Protein AF-A0A8S9YDT3-F1 (afdb_monomer_lite)

Foldseek 3Di:
DDDDDDDDDDDDDDDDDDDDDDDDDDDDDDDDDDPDDDDDDDDDDDPVNVVVVVVVVVVVVVVVVVVVVVVVVVVVVVVVVVVVVVVVVVVVVVVVVVVVVVVVVVVVVVVVVVVVVVVVVVVVVVVVVVVVVVVVVVVVVVVLVVQQPPQADWDDDPDPDDGDHGHDPSRQPDDVVNLVVLVVDDLVPDDPVSNVSNVSVVVSVVSVVPHDDDDDDDDDDDD

Organism: NCBI:txid59628

Structure (mmCIF, N/CA/C/O backbone):
data_AF-A0A8S9YDT3-F1
#
_entry.id   AF-A0A8S9YDT3-F1
#
loop_
_atom_site.group_PDB
_atom_site.id
_atom_site.type_symbol
_atom_site.label_atom_id
_atom_site.label_alt_id
_atom_site.label_comp_id
_atom_site.label_asym_id
_atom_site.label_entity_id
_atom_site.label_seq_id
_atom_site.pdbx_PDB_ins_code
_atom_site.Cartn_x
_atom_site.Cartn_y
_atom_site.Cartn_z
_atom_site.occupancy
_atom_site.B_iso_or_equiv
_atom_site.auth_seq_id
_atom_site.auth_comp_id
_atom_site.auth_asym_id
_atom_site.auth_atom_id
_atom_site.pdbx_PDB_model_num
ATOM 1 N N . MET A 1 1 ? -0.744 -35.698 -34.245 1.00 37.69 1 MET A N 1
ATOM 2 C CA . MET A 1 1 ? -2.209 -35.688 -34.269 1.00 37.69 1 MET A CA 1
ATOM 3 C C . MET A 1 1 ? -2.707 -34.258 -34.206 1.00 37.69 1 MET A C 1
ATOM 5 O O . MET A 1 1 ? -2.782 -33.718 -33.109 1.00 37.69 1 MET A O 1
ATOM 9 N N . ASP A 1 2 ? -2.920 -33.557 -35.319 1.00 39.09 2 ASP A N 1
ATOM 10 C CA . ASP A 1 2 ? -2.651 -33.841 -36.753 1.00 39.09 2 ASP A CA 1
ATOM 11 C C . ASP A 1 2 ? -2.335 -32.466 -37.410 1.00 39.09 2 ASP A C 1
ATOM 13 O O . ASP A 1 2 ? -2.784 -31.442 -36.895 1.00 39.09 2 ASP A O 1
ATOM 17 N N . GLU A 1 3 ? -1.295 -32.333 -38.243 1.00 38.84 3 GLU A N 1
ATOM 18 C CA . GLU A 1 3 ? -1.345 -32.282 -39.730 1.00 38.84 3 GLU A CA 1
ATOM 19 C C . GLU A 1 3 ? -2.359 -31.243 -40.285 1.00 38.84 3 GLU A C 1
ATOM 21 O O . GLU A 1 3 ? -3.501 -31.170 -39.847 1.00 38.84 3 GLU A O 1
ATOM 26 N N . GLU A 1 4 ? -1.961 -30.248 -41.097 1.00 43.91 4 GLU A N 1
ATOM 27 C CA . GLU A 1 4 ? -1.545 -30.338 -42.522 1.00 43.91 4 GLU A CA 1
ATOM 28 C C . GLU A 1 4 ? -2.627 -30.963 -43.431 1.00 43.91 4 GLU A C 1
ATOM 30 O O . GLU A 1 4 ? -3.275 -31.923 -43.045 1.00 43.91 4 GLU A O 1
ATOM 35 N N . THR A 1 5 ? -2.918 -30.517 -44.662 1.00 44.62 5 THR A N 1
ATOM 36 C CA . THR A 1 5 ? -2.462 -29.418 -45.559 1.00 44.62 5 THR A CA 1
ATOM 37 C C . THR A 1 5 ? -3.677 -28.999 -46.437 1.00 44.62 5 THR A C 1
ATOM 39 O O . THR A 1 5 ? -4.677 -29.711 -46.480 1.00 44.62 5 THR A O 1
ATOM 42 N N . ASN A 1 6 ? -3.753 -27.847 -47.117 1.00 38.31 6 ASN A N 1
ATOM 43 C CA . ASN A 1 6 ? -3.137 -27.499 -48.418 1.00 38.31 6 ASN A CA 1
ATOM 44 C C . ASN A 1 6 ? -3.555 -26.042 -48.764 1.00 38.31 6 ASN A C 1
ATOM 46 O O . ASN A 1 6 ? -4.652 -25.637 -48.390 1.00 38.31 6 ASN A O 1
ATOM 50 N N . ASN A 1 7 ? -2.745 -25.146 -49.344 1.00 39.31 7 ASN A N 1
ATOM 51 C CA . ASN A 1 7 ? -1.894 -25.198 -50.549 1.00 39.31 7 ASN A CA 1
ATOM 52 C C . ASN A 1 7 ? -2.662 -25.018 -51.878 1.00 39.31 7 ASN A C 1
ATOM 54 O O . ASN A 1 7 ? -3.373 -25.919 -52.320 1.00 39.31 7 ASN A O 1
ATOM 58 N N . THR A 1 8 ? -2.414 -23.901 -52.575 1.00 38.00 8 THR A N 1
ATOM 59 C CA . THR A 1 8 ? -2.208 -23.915 -54.037 1.00 38.00 8 THR A CA 1
ATOM 60 C C . THR A 1 8 ? -1.312 -22.744 -54.465 1.00 38.00 8 THR A C 1
ATOM 62 O O . THR A 1 8 ? -1.585 -21.594 -54.125 1.00 38.00 8 THR A O 1
ATOM 65 N N . ASP A 1 9 ? -0.257 -23.028 -55.230 1.00 41.53 9 ASP A N 1
ATOM 66 C CA . ASP A 1 9 ? 0.614 -22.031 -55.863 1.00 41.53 9 ASP A CA 1
ATOM 67 C C . ASP A 1 9 ? -0.099 -21.184 -56.938 1.00 41.53 9 ASP A C 1
ATOM 69 O O . ASP A 1 9 ? -0.977 -21.678 -57.652 1.00 41.53 9 ASP A O 1
ATOM 73 N N . ASN A 1 10 ? 0.436 -19.987 -57.223 1.00 38.44 10 ASN A N 1
ATOM 74 C CA . ASN A 1 10 ? 1.053 -19.823 -58.547 1.00 38.44 10 ASN A CA 1
ATOM 75 C C . ASN A 1 10 ? 2.120 -18.724 -58.662 1.00 38.44 10 ASN A C 1
ATOM 77 O O . ASN A 1 10 ? 1.959 -17.585 -58.228 1.00 38.44 10 ASN A O 1
ATOM 81 N N . ARG A 1 11 ? 3.207 -19.097 -59.346 1.00 41.97 11 ARG A N 1
ATOM 82 C CA . ARG A 1 11 ? 4.302 -18.234 -59.808 1.00 41.97 11 ARG A CA 1
ATOM 83 C C . ARG A 1 11 ? 3.805 -17.102 -60.711 1.00 41.97 11 ARG A C 1
ATOM 85 O O . ARG A 1 11 ? 2.928 -17.312 -61.540 1.00 41.97 11 ARG A O 1
ATOM 92 N N . THR A 1 12 ? 4.576 -16.017 -60.766 1.00 37.00 12 THR A N 1
ATOM 93 C CA . THR A 1 12 ? 5.157 -15.542 -62.040 1.00 37.00 12 THR A CA 1
ATOM 94 C C . THR A 1 12 ? 6.499 -14.861 -61.758 1.00 37.00 12 THR A C 1
ATOM 96 O O . THR A 1 12 ? 6.609 -14.054 -60.841 1.00 37.00 12 THR A O 1
ATOM 99 N N . ILE A 1 13 ? 7.528 -15.205 -62.535 1.00 49.56 13 ILE A N 1
ATOM 100 C CA . ILE A 1 13 ? 8.837 -14.534 -62.536 1.00 49.56 13 ILE A CA 1
ATOM 101 C C . ILE A 1 13 ? 8.843 -13.563 -63.718 1.00 49.56 13 ILE A C 1
ATOM 103 O O . ILE A 1 13 ? 8.443 -13.953 -64.811 1.00 49.56 13 ILE A O 1
ATOM 107 N N . SER A 1 14 ? 9.328 -12.334 -63.527 1.00 37.31 14 SER A N 1
ATOM 108 C CA . SER A 1 14 ? 9.487 -11.359 -64.614 1.00 37.31 14 SER A CA 1
ATOM 109 C C . SER A 1 14 ? 10.801 -10.586 -64.487 1.00 37.31 14 SER A C 1
ATOM 111 O O . SER A 1 14 ? 10.820 -9.419 -64.100 1.00 37.31 14 SER A O 1
ATOM 113 N N . VAL A 1 15 ? 11.909 -11.240 -64.840 1.00 43.62 15 VAL A N 1
ATOM 114 C CA . VAL A 1 15 ? 13.143 -10.533 -65.208 1.00 43.62 15 VAL A CA 1
ATOM 115 C C . VAL A 1 15 ? 12.989 -10.072 -66.654 1.00 43.62 15 VAL A C 1
ATOM 117 O O . VAL A 1 15 ? 12.948 -10.907 -67.553 1.00 43.62 15 VAL A O 1
ATOM 120 N N . CYS A 1 16 ? 12.937 -8.759 -66.875 1.00 31.09 16 CYS A N 1
ATOM 121 C CA . CYS A 1 16 ? 12.997 -8.165 -68.209 1.00 31.09 16 CYS A CA 1
ATOM 122 C C . CYS A 1 16 ? 14.154 -7.169 -68.273 1.00 31.09 16 CYS A C 1
ATOM 124 O O . CYS A 1 16 ? 14.045 -6.042 -67.790 1.00 31.09 16 CYS A O 1
ATOM 126 N N . CYS A 1 17 ? 15.256 -7.586 -68.893 1.00 37.69 17 CYS A N 1
ATOM 127 C CA . CYS A 1 17 ? 16.197 -6.645 -69.487 1.00 37.69 17 CYS A CA 1
ATOM 128 C C . CYS A 1 17 ? 15.533 -6.006 -70.714 1.00 37.69 17 CYS A C 1
ATOM 130 O O . CYS A 1 17 ? 14.862 -6.711 -71.467 1.00 37.69 17 CYS A O 1
ATOM 132 N N . SER A 1 18 ? 15.788 -4.721 -70.954 1.00 39.34 18 SER A N 1
ATOM 133 C CA . SER A 1 18 ? 15.467 -4.065 -72.223 1.00 39.34 18 SER A CA 1
ATOM 134 C C . SER A 1 18 ? 16.555 -3.053 -72.556 1.00 39.34 18 SER A C 1
ATOM 136 O O . SER A 1 18 ? 16.608 -1.981 -71.953 1.00 39.34 18 SER A O 1
ATOM 138 N N . ASP A 1 19 ? 17.409 -3.387 -73.523 1.00 39.50 19 ASP A N 1
ATOM 139 C CA . ASP A 1 19 ? 18.239 -2.392 -74.197 1.00 39.50 19 ASP A CA 1
ATOM 140 C C . ASP A 1 19 ? 17.345 -1.387 -74.935 1.00 39.50 19 ASP A C 1
ATOM 142 O O . ASP A 1 19 ? 16.367 -1.753 -75.590 1.00 39.50 19 ASP A O 1
ATOM 146 N N . GLY A 1 20 ? 17.695 -0.106 -74.837 1.00 31.83 20 GLY A N 1
ATOM 147 C CA . GLY A 1 20 ? 16.964 0.995 -75.457 1.00 31.83 20 GLY A CA 1
ATOM 148 C C . GLY A 1 20 ? 17.935 2.034 -75.992 1.00 31.83 20 GLY A C 1
ATOM 149 O O . GLY A 1 20 ? 18.284 2.979 -75.290 1.00 31.83 20 GLY A O 1
ATOM 150 N N . HIS A 1 21 ? 18.401 1.846 -77.229 1.00 35.97 21 HIS A N 1
ATOM 151 C CA . HIS A 1 21 ? 19.349 2.760 -77.864 1.00 35.97 21 HIS A CA 1
ATOM 152 C C . HIS A 1 21 ? 18.831 4.204 -77.907 1.00 35.97 21 HIS A C 1
ATOM 154 O O . HIS A 1 21 ? 17.769 4.478 -78.470 1.00 35.97 21 HIS A O 1
ATOM 160 N N . GLN A 1 22 ? 19.677 5.146 -77.487 1.00 35.38 22 GLN A N 1
ATOM 161 C CA . GLN A 1 22 ? 19.723 6.456 -78.128 1.00 35.38 22 GLN A CA 1
ATOM 162 C C . GLN A 1 22 ? 21.137 7.042 -78.072 1.00 35.38 22 GLN A C 1
ATOM 164 O O . GLN A 1 22 ? 21.632 7.458 -77.030 1.00 35.38 22 GLN A O 1
ATOM 169 N N . SER A 1 23 ? 21.794 7.042 -79.231 1.00 33.47 23 SER A N 1
ATOM 170 C CA . SER A 1 23 ? 22.993 7.836 -79.488 1.00 33.47 23 SER A CA 1
ATOM 171 C C . SER A 1 23 ? 22.567 9.228 -79.956 1.00 33.47 23 SER A C 1
ATOM 173 O O . SER A 1 23 ? 21.593 9.352 -80.701 1.00 33.47 23 SER A O 1
ATOM 175 N N . PRO A 1 24 ? 23.344 10.260 -79.613 1.00 41.09 24 PRO A N 1
ATOM 176 C CA . PRO A 1 24 ? 23.714 11.273 -80.584 1.00 41.09 24 PRO A CA 1
ATOM 177 C C . PRO A 1 24 ? 25.163 11.051 -81.034 1.00 41.09 24 PRO A C 1
ATOM 179 O O . PRO A 1 24 ? 26.049 10.737 -80.238 1.00 41.09 24 PRO A O 1
ATOM 182 N N . HIS A 1 25 ? 25.377 11.186 -82.338 1.00 33.84 25 HIS A N 1
ATOM 183 C CA . HIS A 1 25 ? 26.690 11.158 -82.976 1.00 33.84 25 HIS A CA 1
ATOM 184 C C . HIS A 1 25 ? 27.326 12.564 -82.932 1.00 33.84 25 HIS A C 1
ATOM 186 O O . HIS A 1 25 ? 26.628 13.542 -82.667 1.00 33.84 25 HIS A O 1
ATOM 192 N N . ASN A 1 26 ? 28.605 12.650 -83.318 1.00 32.56 26 ASN A N 1
ATOM 193 C CA . ASN A 1 26 ? 29.400 13.871 -83.561 1.00 32.56 26 ASN A CA 1
ATOM 194 C C . ASN A 1 26 ? 30.001 14.554 -82.305 1.00 32.56 26 ASN A C 1
ATOM 196 O O . ASN A 1 26 ? 29.402 14.537 -81.237 1.00 32.56 26 ASN A O 1
ATOM 200 N N . HIS A 1 27 ? 31.186 15.182 -82.360 1.00 36.69 27 HIS A N 1
ATOM 201 C CA . HIS A 1 27 ? 32.101 15.434 -83.494 1.00 36.69 27 HIS A CA 1
ATOM 202 C C . HIS A 1 27 ? 33.532 14.913 -83.247 1.00 36.69 27 HIS A C 1
ATOM 204 O O . HIS A 1 27 ? 33.873 14.472 -82.154 1.00 36.69 27 HIS A O 1
ATOM 210 N N . ASN A 1 28 ? 34.331 14.964 -84.317 1.00 38.06 28 ASN A N 1
ATOM 211 C CA . ASN A 1 28 ? 35.739 14.593 -84.447 1.00 38.06 28 ASN A CA 1
ATOM 212 C C . ASN A 1 28 ? 36.622 14.885 -83.220 1.00 38.06 28 ASN A C 1
ATOM 214 O O . ASN A 1 28 ? 36.606 15.988 -82.678 1.00 38.06 28 ASN A O 1
ATOM 218 N N . PHE A 1 29 ? 37.538 13.955 -82.952 1.00 40.88 29 PHE A N 1
ATOM 219 C CA . PHE A 1 29 ? 38.933 14.309 -82.706 1.00 40.88 29 PHE A CA 1
ATOM 220 C C . PHE A 1 29 ? 39.771 13.605 -83.770 1.00 40.88 29 PHE A C 1
ATOM 222 O O . PHE A 1 29 ? 39.713 12.3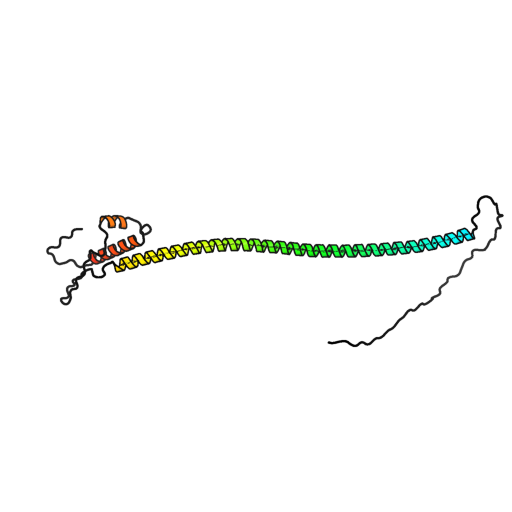81 -83.892 1.00 40.88 29 PHE A O 1
ATOM 229 N N . ASP A 1 30 ? 40.482 14.384 -84.579 1.00 40.12 30 ASP A N 1
ATOM 230 C CA . ASP A 1 30 ? 41.338 13.865 -85.639 1.00 40.12 30 ASP A CA 1
ATOM 231 C C . ASP A 1 30 ? 42.623 13.261 -85.043 1.00 40.12 30 ASP A C 1
ATOM 233 O O . ASP A 1 30 ? 43.225 13.819 -84.124 1.00 40.12 30 ASP A O 1
ATOM 237 N N . ASN A 1 31 ? 43.038 12.100 -85.559 1.00 42.91 31 ASN A N 1
ATOM 238 C CA . ASN A 1 31 ? 44.300 11.459 -85.184 1.00 42.91 31 ASN A CA 1
ATOM 239 C C . ASN A 1 31 ? 45.467 12.185 -85.868 1.00 42.91 31 ASN A C 1
ATOM 241 O O . ASN A 1 31 ? 45.838 11.824 -86.985 1.00 42.91 31 ASN A O 1
ATOM 245 N N . ASP A 1 32 ? 46.066 13.162 -85.192 1.00 36.84 32 ASP A N 1
ATOM 246 C CA . ASP A 1 32 ? 47.341 13.742 -85.619 1.00 36.84 32 ASP A CA 1
ATOM 247 C C . ASP A 1 32 ? 48.508 12.962 -84.982 1.00 36.84 32 ASP A C 1
ATOM 249 O O . ASP A 1 32 ? 48.805 13.109 -83.792 1.00 36.84 32 ASP A O 1
ATOM 253 N N . LEU A 1 33 ? 49.132 12.061 -85.753 1.00 50.59 33 LEU A N 1
ATOM 254 C CA . LEU A 1 33 ? 50.334 11.338 -85.324 1.00 50.59 33 LEU A CA 1
ATOM 255 C C . LEU A 1 33 ? 51.565 12.236 -85.492 1.00 50.59 33 LEU A C 1
ATOM 257 O O . LEU A 1 33 ? 52.222 12.226 -86.532 1.00 50.59 33 LEU A O 1
ATOM 261 N N . SER A 1 34 ? 51.907 12.964 -84.432 1.00 42.81 34 SER A N 1
ATOM 262 C CA . SER A 1 34 ? 53.213 13.608 -84.305 1.00 42.81 34 SER A CA 1
ATOM 263 C C . SER A 1 34 ? 54.205 12.654 -83.629 1.00 42.81 34 SER A C 1
ATOM 265 O O . SER A 1 34 ? 54.180 12.485 -82.409 1.00 42.81 34 SER A O 1
ATOM 267 N N . ASP A 1 35 ? 55.070 12.018 -84.425 1.00 49.00 35 ASP A N 1
ATOM 268 C CA . ASP A 1 35 ? 56.180 11.185 -83.940 1.00 49.00 35 ASP A CA 1
ATOM 269 C C . ASP A 1 35 ? 57.257 12.051 -83.256 1.00 49.00 35 ASP A C 1
ATOM 271 O O . ASP A 1 35 ? 58.255 12.455 -83.861 1.00 49.00 35 ASP A O 1
ATOM 275 N N . THR A 1 36 ? 57.087 12.331 -81.962 1.00 44.97 36 THR A N 1
ATOM 276 C CA . THR A 1 36 ? 58.146 12.928 -81.136 1.00 44.97 36 THR A CA 1
ATOM 277 C C . THR A 1 36 ? 59.038 11.843 -80.539 1.00 44.97 36 THR A C 1
ATOM 279 O O . THR A 1 36 ? 58.784 11.359 -79.437 1.00 44.97 36 THR A O 1
ATOM 282 N N . VAL A 1 37 ? 60.060 11.486 -81.324 1.00 48.22 37 VAL A N 1
ATOM 283 C CA . VAL A 1 37 ? 61.347 10.840 -80.988 1.00 48.22 37 VAL A CA 1
ATOM 284 C C . VAL A 1 37 ? 61.575 10.518 -79.501 1.00 48.22 37 VAL A C 1
ATOM 286 O O . VAL A 1 37 ? 61.569 11.405 -78.650 1.00 48.22 37 VAL A O 1
ATOM 289 N N . GLU A 1 38 ? 61.889 9.251 -79.219 1.00 47.47 38 GLU A N 1
ATOM 290 C CA . GLU A 1 38 ? 62.286 8.765 -77.894 1.00 47.47 38 GLU A CA 1
ATOM 291 C C . GLU A 1 38 ? 63.578 9.444 -77.391 1.00 47.47 38 GLU A C 1
ATOM 293 O O . GLU A 1 38 ? 64.629 9.325 -78.021 1.00 47.47 38 GLU A O 1
ATOM 298 N N . ASP A 1 39 ? 63.527 10.085 -76.218 1.00 43.81 39 ASP A N 1
ATOM 299 C CA . ASP A 1 39 ? 64.717 10.430 -75.427 1.00 43.81 39 ASP A CA 1
ATOM 300 C C . ASP A 1 39 ? 64.786 9.499 -74.207 1.00 43.81 39 ASP A C 1
ATOM 302 O O . ASP A 1 39 ? 63.927 9.530 -73.321 1.00 43.81 39 ASP A O 1
ATOM 306 N N . VAL A 1 40 ? 65.776 8.604 -74.198 1.00 55.44 40 VAL A N 1
ATOM 307 C CA . VAL A 1 40 ? 65.881 7.505 -73.229 1.00 55.44 40 VAL A CA 1
ATOM 308 C C . VAL A 1 40 ? 66.865 7.865 -72.119 1.00 55.44 40 VAL A C 1
ATOM 310 O O . VAL A 1 40 ? 68.026 7.453 -72.122 1.00 55.44 40 VAL A O 1
ATOM 313 N N . THR A 1 41 ? 66.365 8.573 -71.107 1.00 52.38 41 THR A N 1
ATOM 314 C CA . THR A 1 41 ? 66.938 8.549 -69.753 1.00 52.38 41 THR A CA 1
ATOM 315 C C . THR A 1 41 ? 65.832 8.431 -68.697 1.00 52.38 41 THR A C 1
ATOM 317 O O . THR A 1 41 ? 64.723 8.921 -68.889 1.00 52.38 41 THR A O 1
ATOM 320 N N . THR A 1 42 ? 66.148 7.781 -67.567 1.00 56.62 42 THR A N 1
ATOM 321 C CA . THR A 1 42 ? 65.218 7.266 -66.526 1.00 56.62 42 THR A CA 1
ATOM 322 C C . THR A 1 42 ? 64.405 6.022 -66.925 1.00 56.62 42 THR A C 1
ATOM 324 O O . THR A 1 42 ? 64.207 5.736 -68.105 1.00 56.62 42 THR A O 1
ATOM 327 N N . ASP A 1 43 ? 63.982 5.238 -65.922 1.00 52.53 43 ASP A N 1
ATOM 328 C CA . ASP A 1 43 ? 63.259 3.969 -66.095 1.00 52.53 43 ASP A CA 1
ATOM 329 C C . ASP A 1 43 ? 61.841 4.195 -66.650 1.00 52.53 43 ASP A C 1
ATOM 331 O O . ASP A 1 43 ? 60.868 4.364 -65.910 1.00 52.53 43 ASP A O 1
ATOM 335 N N . SER A 1 44 ? 61.725 4.211 -67.979 1.00 60.12 44 SER A N 1
ATOM 336 C CA . SER A 1 44 ? 60.473 4.502 -68.681 1.00 60.12 44 SER A CA 1
ATOM 337 C C . SER A 1 44 ? 59.436 3.384 -68.501 1.00 60.12 44 SER A C 1
ATOM 339 O O . SER A 1 44 ? 59.467 2.343 -69.163 1.00 60.12 44 SER A O 1
ATOM 341 N N . ILE A 1 45 ? 58.480 3.607 -67.593 1.00 63.81 45 ILE A N 1
ATOM 342 C CA . ILE A 1 45 ? 57.296 2.756 -67.432 1.00 63.81 45 ILE A CA 1
ATOM 343 C C . ILE A 1 45 ? 56.469 2.845 -68.716 1.00 63.81 45 ILE A C 1
ATOM 345 O O . ILE A 1 45 ? 55.928 3.904 -69.037 1.00 63.81 45 ILE A O 1
ATOM 349 N N . SER A 1 46 ? 56.327 1.730 -69.440 1.00 78.31 46 SER A N 1
ATOM 350 C CA . SER A 1 46 ? 55.591 1.738 -70.707 1.00 78.31 46 SER A CA 1
ATOM 351 C C . SER A 1 46 ? 54.149 2.226 -70.525 1.00 78.31 46 SER A C 1
ATOM 353 O O . SER A 1 46 ? 53.481 1.903 -69.536 1.00 78.31 46 SER A O 1
ATOM 355 N N . ASN A 1 47 ? 53.646 2.974 -71.511 1.00 82.56 47 ASN A N 1
ATOM 356 C CA . ASN A 1 47 ? 52.299 3.556 -71.493 1.00 82.56 47 ASN A CA 1
ATOM 357 C C . ASN A 1 47 ? 51.223 2.487 -71.199 1.00 82.56 47 ASN A C 1
ATOM 359 O O . ASN A 1 47 ? 50.355 2.690 -70.353 1.00 82.56 47 ASN A O 1
ATOM 363 N N . ASP A 1 48 ? 51.336 1.290 -71.786 1.00 83.38 48 ASP A N 1
ATOM 364 C CA . ASP A 1 48 ? 50.414 0.179 -71.513 1.00 83.38 48 ASP A CA 1
ATOM 365 C C . ASP A 1 48 ? 50.539 -0.433 -70.105 1.00 83.38 48 ASP A C 1
ATOM 367 O O . ASP A 1 48 ? 49.569 -1.013 -69.610 1.00 83.38 48 ASP A O 1
ATOM 371 N N . THR A 1 49 ? 51.682 -0.284 -69.427 1.00 89.06 49 THR A N 1
ATOM 372 C CA . THR A 1 49 ? 51.824 -0.628 -68.001 1.00 89.06 49 THR A CA 1
ATOM 373 C C . THR A 1 49 ? 51.063 0.379 -67.147 1.00 89.06 49 THR A C 1
ATOM 375 O O . THR A 1 49 ? 50.114 -0.005 -66.467 1.00 89.06 49 THR A O 1
ATOM 378 N N . LEU A 1 50 ? 51.347 1.677 -67.299 1.00 89.62 50 LEU A N 1
ATOM 379 C CA . LEU A 1 50 ? 50.633 2.749 -66.594 1.00 89.62 50 LEU A CA 1
ATOM 380 C C . LEU A 1 50 ? 49.107 2.681 -66.820 1.00 89.62 50 LEU A C 1
ATOM 382 O O . LEU A 1 50 ? 48.309 2.806 -65.892 1.00 89.62 50 LEU A O 1
ATOM 386 N N . LYS A 1 51 ? 48.683 2.407 -68.056 1.00 92.06 51 LYS A N 1
ATOM 387 C CA . LYS A 1 51 ? 47.280 2.248 -68.472 1.00 92.06 51 LYS A CA 1
ATOM 388 C C . LYS A 1 51 ? 46.627 0.973 -67.929 1.00 92.06 51 LYS A C 1
ATOM 390 O O . LYS A 1 51 ? 45.410 0.958 -67.729 1.00 92.06 51 LYS A O 1
ATOM 395 N N . ARG A 1 52 ? 47.390 -0.097 -67.673 1.00 94.81 52 ARG A N 1
ATOM 396 C CA . ARG A 1 52 ? 46.925 -1.282 -66.928 1.00 94.81 52 ARG A CA 1
ATOM 397 C C . ARG A 1 52 ? 46.726 -0.928 -65.455 1.00 94.81 52 ARG A C 1
ATOM 399 O O . ARG A 1 52 ? 45.650 -1.188 -64.919 1.00 94.81 52 ARG A O 1
ATOM 406 N N . ASP A 1 53 ? 47.701 -0.275 -64.841 1.00 94.44 53 ASP A N 1
ATOM 407 C CA . ASP A 1 53 ? 47.689 0.008 -63.406 1.00 94.44 53 ASP A CA 1
ATOM 408 C C . ASP A 1 53 ? 46.606 1.032 -63.040 1.00 94.44 53 ASP A C 1
ATOM 410 O O . ASP A 1 53 ? 45.868 0.831 -62.078 1.00 94.44 53 ASP A O 1
ATOM 414 N N . LEU A 1 54 ? 46.376 2.048 -63.880 1.00 95.31 54 LEU A N 1
ATOM 415 C CA . LEU A 1 54 ? 45.244 2.973 -63.745 1.00 95.31 54 LEU A CA 1
ATOM 416 C C . LEU A 1 54 ? 43.876 2.271 -63.834 1.00 95.31 54 LEU A C 1
ATOM 418 O O . LEU A 1 54 ? 42.952 2.644 -63.108 1.00 95.31 54 LEU A O 1
ATOM 422 N N . ARG A 1 55 ? 43.721 1.233 -64.672 1.00 94.62 55 ARG A N 1
ATOM 423 C CA . ARG A 1 55 ? 42.486 0.419 -64.708 1.00 94.62 55 ARG A CA 1
ATOM 424 C C . ARG A 1 55 ? 42.319 -0.385 -63.415 1.00 94.62 55 ARG A C 1
ATOM 426 O O . ARG A 1 55 ? 41.213 -0.432 -62.873 1.00 94.62 55 ARG A O 1
ATOM 433 N N . ILE A 1 56 ? 43.399 -0.984 -62.909 1.00 96.75 56 ILE A N 1
ATOM 434 C CA . ILE A 1 56 ? 43.401 -1.753 -61.655 1.00 96.75 56 ILE A CA 1
ATOM 435 C C . ILE A 1 56 ? 43.040 -0.836 -60.479 1.00 96.75 56 ILE A C 1
ATOM 437 O O . ILE A 1 56 ? 42.080 -1.121 -59.765 1.00 96.75 56 ILE A O 1
ATOM 441 N N . LEU A 1 57 ? 43.723 0.301 -60.330 1.00 97.25 57 LEU A N 1
ATOM 442 C CA . LEU A 1 57 ? 43.461 1.298 -59.288 1.00 97.25 57 LEU A CA 1
ATOM 443 C C . LEU A 1 57 ? 42.033 1.851 -59.360 1.00 97.25 57 LEU A C 1
ATOM 445 O O . LEU A 1 57 ? 41.363 1.926 -58.332 1.00 97.25 57 LEU A O 1
ATOM 449 N N . ARG A 1 58 ? 41.513 2.160 -60.558 1.00 96.75 58 ARG A N 1
ATOM 450 C CA . ARG A 1 58 ? 40.109 2.576 -60.736 1.00 96.75 58 ARG A CA 1
ATOM 451 C C . ARG A 1 58 ? 39.130 1.497 -60.267 1.00 96.75 58 ARG A C 1
ATOM 453 O O . ARG A 1 58 ? 38.140 1.817 -59.615 1.00 96.75 58 ARG A O 1
ATOM 460 N N . THR A 1 59 ? 39.411 0.229 -60.561 1.00 96.69 59 THR A N 1
ATOM 461 C CA . THR A 1 59 ? 38.556 -0.903 -60.164 1.00 96.69 59 THR A CA 1
ATOM 462 C C . THR A 1 59 ? 38.598 -1.123 -58.648 1.00 96.69 59 THR A C 1
ATOM 464 O O . THR A 1 59 ? 37.556 -1.285 -58.015 1.00 96.69 59 THR A O 1
ATOM 467 N N . GLN A 1 60 ? 39.787 -1.041 -58.043 1.00 97.44 60 GLN A N 1
ATOM 468 C CA . GLN A 1 60 ? 39.974 -1.102 -56.591 1.00 97.44 60 GLN A CA 1
ATOM 469 C C . GLN A 1 60 ? 39.294 0.068 -55.865 1.00 97.44 60 GLN A C 1
ATOM 471 O O . GLN A 1 60 ? 38.706 -0.139 -54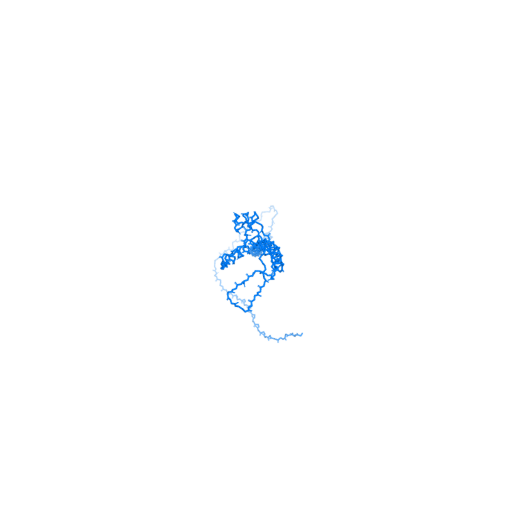.807 1.00 97.44 60 GLN A O 1
ATOM 476 N N . LEU A 1 61 ? 39.341 1.281 -56.426 1.00 97.69 61 LEU A N 1
ATOM 477 C CA . LEU A 1 61 ? 38.687 2.461 -55.858 1.00 97.69 61 LEU A CA 1
ATOM 478 C C . LEU A 1 61 ? 37.160 2.313 -55.861 1.00 97.69 61 LEU A C 1
ATOM 480 O O . LEU A 1 61 ? 36.533 2.552 -54.833 1.00 97.69 61 LEU A O 1
ATOM 484 N N . ILE A 1 62 ? 36.572 1.853 -56.972 1.00 97.62 62 ILE A N 1
ATOM 485 C CA . ILE A 1 62 ? 35.129 1.564 -57.065 1.00 97.62 62 ILE A CA 1
ATOM 486 C C . ILE A 1 62 ? 34.734 0.488 -56.042 1.00 97.62 62 ILE A C 1
ATOM 488 O O . ILE A 1 62 ? 33.796 0.684 -55.274 1.00 97.62 62 ILE A O 1
ATOM 492 N N . SER A 1 63 ? 35.492 -0.612 -55.972 1.00 97.69 63 SER A N 1
ATOM 493 C CA . SER A 1 63 ? 35.267 -1.701 -55.012 1.00 97.69 63 SER A CA 1
ATOM 494 C C . SER A 1 63 ? 35.319 -1.225 -53.551 1.00 97.69 63 SER A C 1
ATOM 496 O O . SER A 1 63 ? 34.415 -1.535 -52.776 1.00 97.69 63 SER A O 1
ATOM 498 N N . LYS A 1 64 ? 36.317 -0.410 -53.179 1.00 98.00 64 LYS A N 1
ATOM 499 C CA . LYS A 1 64 ? 36.417 0.181 -51.834 1.00 98.00 64 LYS A CA 1
ATOM 500 C C . LYS A 1 64 ? 35.304 1.189 -51.541 1.00 98.00 64 LYS A C 1
ATOM 502 O O . LYS A 1 64 ? 34.822 1.220 -50.415 1.00 98.00 64 LYS A O 1
ATOM 507 N N . SER A 1 65 ? 34.883 1.982 -52.527 1.00 97.31 65 SER A N 1
ATOM 508 C CA . SER A 1 65 ? 33.785 2.944 -52.364 1.00 97.31 65 SER A CA 1
ATOM 509 C C . SER A 1 65 ? 32.471 2.235 -52.029 1.00 97.31 65 SER A C 1
ATOM 511 O O . SER A 1 65 ? 31.803 2.620 -51.076 1.00 97.31 65 SER A O 1
ATOM 513 N N . LEU A 1 66 ? 32.141 1.165 -52.762 1.00 97.38 66 LEU A N 1
ATOM 514 C CA . LEU A 1 66 ? 30.933 0.366 -52.528 1.00 97.38 66 LEU A CA 1
ATOM 515 C C . LEU A 1 66 ? 30.966 -0.359 -51.172 1.00 97.38 66 LEU A C 1
ATOM 517 O O . LEU A 1 66 ? 29.941 -0.449 -50.500 1.00 97.38 66 LEU A O 1
ATOM 521 N N . LEU A 1 67 ? 32.139 -0.842 -50.743 1.00 97.88 67 LEU A N 1
ATOM 522 C CA . LEU A 1 67 ? 32.300 -1.454 -49.421 1.00 97.88 67 LEU A CA 1
ATOM 523 C C . LEU A 1 67 ? 32.052 -0.436 -48.294 1.00 97.88 67 LEU A C 1
ATOM 525 O O . LEU A 1 67 ? 31.265 -0.710 -47.396 1.00 97.88 67 LEU A O 1
ATOM 529 N N . LEU A 1 68 ? 32.652 0.756 -48.378 1.00 97.56 68 LEU A N 1
ATOM 530 C CA . LEU A 1 68 ? 32.462 1.819 -47.383 1.00 97.56 68 LEU A CA 1
ATOM 531 C C . LEU A 1 68 ? 31.015 2.336 -47.335 1.00 97.56 68 LEU A C 1
ATOM 533 O O . LEU A 1 68 ? 30.515 2.659 -46.259 1.00 97.56 68 LEU A O 1
ATOM 537 N N . GLU A 1 69 ? 30.326 2.392 -48.477 1.00 97.62 69 GLU A N 1
ATOM 538 C CA . GLU A 1 69 ? 28.901 2.735 -48.541 1.00 97.62 69 GLU A CA 1
ATOM 539 C C . GLU A 1 69 ? 28.029 1.663 -47.862 1.00 97.62 69 GLU A C 1
ATOM 541 O O . GLU A 1 69 ? 27.154 1.996 -47.058 1.00 97.62 69 GLU A O 1
ATOM 546 N N . SER A 1 70 ? 28.322 0.379 -48.103 1.00 97.50 70 SER A N 1
ATOM 547 C CA . SER A 1 70 ? 27.676 -0.753 -47.425 1.00 97.50 70 SER A CA 1
ATOM 548 C C . SER A 1 70 ? 27.913 -0.735 -45.909 1.00 97.50 70 SER A C 1
ATOM 550 O O . SER A 1 70 ? 26.963 -0.870 -45.136 1.00 97.50 70 SER A O 1
ATOM 552 N N . ASP A 1 71 ? 29.155 -0.524 -45.465 1.00 97.81 71 ASP A N 1
ATOM 553 C CA . ASP A 1 71 ? 29.515 -0.460 -44.043 1.00 97.81 71 ASP A CA 1
ATOM 554 C C . ASP A 1 71 ? 28.839 0.728 -43.336 1.00 97.81 71 ASP A C 1
ATOM 556 O O . ASP A 1 71 ? 28.344 0.591 -42.215 1.00 97.81 71 ASP A O 1
ATOM 560 N N . HIS A 1 72 ? 28.740 1.883 -44.003 1.00 97.44 72 HIS A N 1
ATOM 561 C CA . HIS A 1 72 ? 28.013 3.050 -43.500 1.00 97.44 72 HIS A CA 1
ATOM 562 C C . HIS A 1 72 ? 26.505 2.777 -43.349 1.00 97.44 72 HIS A C 1
ATOM 564 O O . HIS A 1 72 ? 25.923 3.103 -42.311 1.00 97.44 72 HIS A O 1
ATOM 570 N N . LEU A 1 73 ? 25.869 2.137 -44.339 1.00 97.44 73 LEU A N 1
ATOM 571 C CA . LEU A 1 73 ? 24.459 1.735 -44.252 1.00 97.44 73 LEU A CA 1
ATOM 572 C C . LEU A 1 73 ? 24.223 0.716 -43.124 1.00 97.44 73 LEU A C 1
ATOM 574 O O . LEU A 1 73 ? 23.246 0.835 -42.382 1.00 97.44 73 LEU A O 1
ATOM 578 N N . PHE A 1 74 ? 25.137 -0.241 -42.946 1.00 97.56 74 PHE A N 1
ATOM 579 C CA . PHE A 1 74 ? 25.082 -1.233 -41.871 1.00 97.56 74 PHE A CA 1
ATOM 580 C C . PHE A 1 74 ? 25.263 -0.608 -40.479 1.00 97.56 74 PHE A C 1
ATOM 582 O O . PHE A 1 74 ? 24.496 -0.927 -39.568 1.00 97.56 74 PHE A O 1
ATOM 589 N N . SER A 1 75 ? 26.212 0.324 -40.316 1.00 97.44 75 SER A N 1
ATOM 590 C CA . SER A 1 75 ? 26.378 1.091 -39.072 1.00 97.44 75 SER A CA 1
ATOM 591 C C . SER A 1 75 ? 25.103 1.862 -38.741 1.00 97.44 75 SER A C 1
ATOM 593 O O . SER A 1 75 ? 24.540 1.684 -37.664 1.00 97.44 75 SER A O 1
ATOM 595 N N . LYS A 1 76 ? 24.570 2.618 -39.709 1.00 98.00 76 LYS A N 1
ATOM 596 C CA . LYS A 1 76 ? 23.340 3.399 -39.537 1.00 98.00 76 LYS A CA 1
ATOM 597 C C . LYS A 1 76 ? 22.138 2.525 -39.149 1.00 98.00 76 LYS A C 1
ATOM 599 O O . LYS A 1 76 ? 21.313 2.940 -38.339 1.00 98.00 76 LYS A O 1
ATOM 604 N N . SER A 1 77 ? 22.042 1.307 -39.689 1.00 97.69 77 SER A N 1
ATOM 605 C CA . SER A 1 77 ? 21.003 0.343 -39.298 1.00 97.69 77 SER A CA 1
ATOM 606 C C . SER A 1 77 ? 21.136 -0.100 -37.836 1.00 97.69 77 SER A C 1
ATOM 608 O O . SER A 1 77 ? 20.124 -0.226 -37.148 1.00 97.69 77 SER A O 1
ATOM 610 N N . LYS A 1 78 ? 22.365 -0.308 -37.345 1.00 97.88 78 LYS A N 1
ATOM 611 C CA . LYS A 1 78 ? 22.626 -0.637 -35.934 1.00 97.88 78 LYS A CA 1
ATOM 612 C C . LYS A 1 78 ? 22.370 0.536 -34.998 1.00 97.88 78 LYS A C 1
ATOM 614 O O . LYS A 1 78 ? 21.880 0.317 -33.893 1.00 97.88 78 LYS A O 1
ATOM 619 N N . ASP A 1 79 ? 22.662 1.759 -35.433 1.00 98.12 79 ASP A N 1
ATOM 620 C CA . ASP A 1 79 ? 22.398 2.966 -34.647 1.00 98.12 79 ASP A CA 1
ATOM 621 C C . ASP A 1 79 ? 20.888 3.143 -34.405 1.00 98.12 79 ASP A C 1
ATOM 623 O O . ASP A 1 79 ? 20.474 3.422 -33.277 1.00 98.12 79 ASP A O 1
ATOM 627 N N . TYR A 1 80 ? 20.050 2.884 -35.421 1.00 98.12 80 TYR A N 1
ATOM 628 C CA . TYR A 1 80 ? 18.592 2.840 -35.256 1.00 98.12 80 TYR A CA 1
ATOM 629 C C . TYR A 1 80 ? 18.136 1.708 -34.325 1.00 98.12 80 TYR A C 1
ATOM 631 O O . TYR A 1 80 ? 17.341 1.964 -33.421 1.00 98.12 80 TYR A O 1
ATOM 639 N N . GLU A 1 81 ? 18.653 0.483 -34.483 1.00 98.06 81 GLU A N 1
ATOM 640 C CA . GLU A 1 81 ? 18.300 -0.639 -33.598 1.00 98.06 81 GLU A CA 1
ATOM 641 C C . GLU A 1 81 ? 18.644 -0.325 -32.129 1.00 98.06 81 GLU A C 1
ATOM 643 O O . GLU A 1 81 ? 17.804 -0.466 -31.239 1.00 98.06 81 GLU A O 1
ATOM 648 N N . CYS A 1 82 ? 19.847 0.199 -31.870 1.00 98.25 82 CYS A N 1
ATOM 649 C CA . CYS A 1 82 ? 20.255 0.663 -30.544 1.00 98.25 82 CYS A CA 1
ATOM 650 C C . CYS A 1 82 ? 19.322 1.762 -30.011 1.00 98.25 82 CYS A C 1
ATOM 652 O O . CYS A 1 82 ? 18.963 1.748 -28.831 1.00 98.25 82 CYS A O 1
ATOM 654 N N . GLN A 1 83 ? 18.883 2.695 -30.861 1.00 98.38 83 GLN A N 1
ATOM 655 C CA . GLN A 1 83 ? 17.954 3.756 -30.472 1.00 98.38 83 GLN A CA 1
ATOM 656 C C . GLN A 1 83 ? 16.565 3.206 -30.091 1.00 98.38 83 GLN A C 1
ATOM 658 O O . GLN A 1 83 ? 15.988 3.652 -29.094 1.00 98.38 83 GLN A O 1
ATOM 663 N N . GLU A 1 84 ? 16.035 2.218 -30.818 1.00 98.31 84 GLU A N 1
ATOM 664 C CA . GLU A 1 84 ? 14.776 1.539 -30.474 1.00 98.31 84 GLU A CA 1
ATOM 665 C C . GLU A 1 84 ? 14.892 0.707 -29.189 1.00 98.31 84 GLU A C 1
ATOM 667 O O . GLU A 1 84 ? 13.995 0.749 -28.335 1.00 98.31 84 GLU A O 1
ATOM 672 N N . GLN A 1 85 ? 16.015 0.007 -28.996 1.00 98.50 85 GLN A N 1
ATOM 673 C CA . GLN A 1 85 ? 16.306 -0.717 -27.757 1.00 98.50 85 GLN A CA 1
ATOM 674 C C . GLN A 1 85 ? 16.355 0.244 -26.555 1.00 98.50 85 GLN A C 1
ATOM 676 O O . GLN A 1 85 ? 15.695 -0.010 -25.543 1.00 98.50 85 GLN A O 1
ATOM 681 N N . ILE A 1 86 ? 17.042 1.389 -26.672 1.00 98.56 86 ILE A N 1
ATOM 682 C CA . ILE A 1 86 ? 17.099 2.430 -25.628 1.00 98.56 86 ILE A CA 1
ATOM 683 C C . ILE A 1 86 ? 15.701 2.972 -25.302 1.00 98.56 86 ILE A C 1
ATOM 685 O O . ILE A 1 86 ? 15.334 3.050 -24.124 1.00 98.56 86 ILE A O 1
ATOM 689 N N . GLN A 1 87 ? 14.887 3.312 -26.308 1.00 98.50 87 GLN A N 1
ATOM 690 C CA . GLN A 1 87 ? 13.514 3.791 -26.087 1.00 98.50 87 GLN A CA 1
ATOM 691 C C . GLN A 1 87 ? 12.641 2.734 -25.392 1.00 98.50 87 GLN A C 1
ATOM 693 O O . GLN A 1 87 ? 11.885 3.049 -24.466 1.00 98.50 87 GLN A O 1
ATOM 698 N N . THR A 1 88 ? 12.774 1.471 -25.797 1.00 98.50 88 THR A N 1
ATOM 699 C CA . THR A 1 88 ? 12.040 0.335 -25.226 1.00 98.50 88 THR A CA 1
ATOM 700 C C . THR A 1 88 ? 12.429 0.089 -23.769 1.00 98.50 88 THR A C 1
ATOM 702 O O . THR A 1 88 ? 11.555 -0.068 -22.911 1.00 98.50 88 THR A O 1
ATOM 705 N N . LEU A 1 89 ? 13.727 0.110 -23.455 1.00 98.62 89 LEU A N 1
ATOM 706 C CA . LEU A 1 89 ? 14.236 -0.029 -22.090 1.00 98.62 89 LEU A CA 1
ATOM 707 C C . LEU A 1 89 ? 13.827 1.158 -21.209 1.00 98.62 89 LEU A C 1
ATOM 709 O O . LEU A 1 89 ? 13.353 0.939 -20.097 1.00 98.62 89 LEU A O 1
ATOM 713 N N . SER A 1 90 ? 13.889 2.390 -21.722 1.00 98.44 90 SER A N 1
ATOM 714 C CA . SER A 1 90 ? 13.437 3.593 -21.004 1.00 98.44 90 SER A CA 1
ATOM 715 C C . SER A 1 90 ? 11.944 3.528 -20.657 1.00 98.44 90 SER A C 1
ATOM 717 O O . SER A 1 90 ? 11.550 3.818 -19.526 1.00 98.44 90 SER A O 1
ATOM 719 N N . ARG A 1 91 ? 11.100 3.066 -21.593 1.00 98.38 91 ARG A N 1
ATOM 720 C CA . ARG A 1 91 ? 9.658 2.865 -21.359 1.00 98.38 91 ARG A CA 1
ATOM 721 C C . ARG A 1 91 ? 9.390 1.766 -20.323 1.00 98.38 91 ARG A C 1
ATOM 723 O O . ARG A 1 91 ? 8.526 1.936 -19.463 1.00 98.38 91 ARG A O 1
ATOM 730 N N . ARG A 1 92 ? 10.139 0.656 -20.376 1.00 98.31 92 ARG A N 1
ATOM 731 C CA . ARG A 1 92 ? 10.061 -0.437 -19.386 1.00 98.31 92 ARG A CA 1
ATOM 732 C C . ARG A 1 92 ? 10.495 0.023 -17.993 1.00 98.31 92 ARG A C 1
ATOM 734 O O . ARG A 1 92 ? 9.818 -0.312 -17.024 1.00 98.31 92 ARG A O 1
ATOM 741 N N . LEU A 1 93 ? 11.566 0.814 -17.899 1.00 98.44 93 LEU A N 1
ATOM 742 C CA . LEU A 1 93 ? 12.061 1.386 -16.647 1.00 98.44 93 LEU A CA 1
ATOM 743 C C . LEU A 1 93 ? 11.027 2.330 -16.023 1.00 98.44 93 LEU A C 1
ATOM 745 O O . LEU A 1 93 ? 10.653 2.130 -14.875 1.00 98.44 93 LEU A O 1
ATOM 749 N N . ALA A 1 94 ? 10.477 3.277 -16.790 1.00 98.38 94 ALA A N 1
ATOM 750 C CA . ALA A 1 94 ? 9.450 4.198 -16.294 1.00 98.38 94 ALA A CA 1
ATOM 751 C C . ALA A 1 94 ? 8.186 3.474 -15.778 1.00 98.38 94 ALA A C 1
ATOM 753 O O . ALA A 1 94 ? 7.593 3.889 -14.781 1.00 98.38 94 ALA A O 1
ATOM 754 N N . LEU A 1 95 ? 7.785 2.368 -16.419 1.00 98.44 95 LEU A N 1
ATOM 755 C CA . LEU A 1 95 ? 6.691 1.518 -15.937 1.00 98.44 95 LEU A CA 1
ATOM 756 C C . LEU A 1 95 ? 7.060 0.755 -14.652 1.00 98.44 95 LEU A C 1
ATOM 758 O O . LEU A 1 95 ? 6.207 0.587 -13.781 1.00 98.44 95 LEU A O 1
ATOM 762 N N . ALA A 1 96 ? 8.307 0.296 -14.519 1.00 98.19 96 ALA A N 1
ATOM 763 C CA . ALA A 1 96 ? 8.794 -0.353 -13.303 1.00 98.19 96 ALA A CA 1
ATOM 764 C C . ALA A 1 96 ? 8.841 0.630 -12.120 1.00 98.19 96 ALA A C 1
ATOM 766 O O . ALA A 1 96 ? 8.302 0.313 -11.063 1.00 98.19 96 ALA A O 1
ATOM 767 N N . THR A 1 97 ? 9.366 1.845 -12.318 1.00 98.31 97 THR A N 1
ATOM 768 C CA . THR A 1 97 ? 9.395 2.904 -11.295 1.00 98.31 97 THR A CA 1
ATOM 769 C C . THR A 1 97 ? 7.991 3.207 -10.769 1.00 98.31 97 THR A C 1
ATOM 771 O O . THR A 1 97 ? 7.766 3.116 -9.566 1.00 98.31 97 THR A O 1
ATOM 774 N N . LYS A 1 98 ? 7.007 3.425 -11.656 1.00 97.94 98 LYS A N 1
ATOM 775 C CA . LYS A 1 98 ? 5.606 3.660 -11.252 1.00 97.94 98 LYS A CA 1
ATOM 776 C C . LYS A 1 98 ? 4.975 2.494 -10.483 1.00 97.94 98 LYS A C 1
ATOM 778 O O . LYS A 1 98 ? 4.126 2.709 -9.622 1.00 97.94 98 LYS A O 1
ATOM 783 N N . ARG A 1 99 ? 5.383 1.251 -10.765 1.00 98.12 99 ARG A N 1
ATOM 784 C CA . ARG A 1 99 ? 4.947 0.070 -9.997 1.00 98.12 99 ARG A CA 1
ATOM 785 C C . ARG A 1 99 ? 5.581 0.033 -8.604 1.00 98.12 99 ARG A C 1
ATOM 787 O O . ARG A 1 99 ? 4.886 -0.308 -7.652 1.00 98.12 99 ARG A O 1
ATOM 794 N N . CYS A 1 100 ? 6.849 0.421 -8.467 1.00 98.25 100 CYS A N 1
ATOM 795 C CA . CYS A 1 100 ? 7.505 0.568 -7.165 1.00 98.25 100 CYS A CA 1
ATOM 796 C C . CYS A 1 100 ? 6.884 1.703 -6.333 1.00 98.25 100 CYS A C 1
ATOM 798 O O . CYS A 1 100 ? 6.588 1.490 -5.161 1.00 98.25 100 CYS A O 1
ATOM 800 N N . GLU A 1 101 ? 6.606 2.862 -6.937 1.00 97.88 101 GLU A N 1
ATOM 801 C CA . GLU A 1 101 ? 5.904 3.984 -6.293 1.00 97.88 101 GLU A CA 1
ATOM 802 C C . GLU A 1 101 ? 4.530 3.553 -5.749 1.00 97.88 101 GLU A C 1
ATOM 804 O O . GLU A 1 101 ? 4.222 3.784 -4.579 1.00 97.88 101 GLU A O 1
ATOM 809 N N . ALA A 1 102 ? 3.729 2.854 -6.562 1.00 97.81 102 ALA A N 1
ATOM 810 C CA . ALA A 1 102 ? 2.439 2.313 -6.135 1.00 97.81 102 ALA A CA 1
ATOM 811 C C . ALA A 1 102 ? 2.582 1.264 -5.014 1.00 97.81 102 ALA A C 1
ATOM 813 O O . ALA A 1 102 ? 1.823 1.289 -4.046 1.00 97.81 102 ALA A O 1
ATOM 814 N N . ALA A 1 103 ? 3.577 0.373 -5.090 1.00 97.44 103 ALA A N 1
ATOM 815 C CA . ALA A 1 103 ? 3.845 -0.607 -4.035 1.00 97.44 103 ALA A CA 1
ATOM 816 C C . ALA A 1 103 ? 4.255 0.059 -2.705 1.00 97.44 103 ALA A C 1
ATOM 818 O O . ALA A 1 103 ? 3.826 -0.385 -1.641 1.00 97.44 103 ALA A O 1
ATOM 819 N N . MET A 1 104 ? 5.020 1.156 -2.751 1.00 97.75 104 MET A N 1
ATOM 820 C CA . MET A 1 104 ? 5.352 1.955 -1.565 1.00 97.75 104 MET A CA 1
ATOM 821 C C . MET A 1 104 ? 4.113 2.629 -0.958 1.00 97.75 104 MET A C 1
ATOM 823 O O . MET A 1 104 ? 3.976 2.644 0.263 1.00 97.75 104 MET A O 1
ATOM 827 N N . GLN A 1 105 ? 3.185 3.131 -1.781 1.00 97.44 105 GLN A N 1
ATOM 828 C CA . GLN A 1 105 ? 1.909 3.690 -1.307 1.00 97.44 105 GLN A CA 1
ATOM 829 C C . GLN A 1 105 ? 1.004 2.627 -0.661 1.00 97.44 105 GLN A C 1
ATOM 831 O O . GLN A 1 105 ? 0.358 2.900 0.348 1.00 97.44 105 GLN A O 1
ATOM 836 N N . VAL A 1 106 ? 0.987 1.398 -1.186 1.00 97.56 106 VAL A N 1
ATOM 837 C CA . VAL A 1 106 ? 0.286 0.275 -0.539 1.00 97.56 106 VAL A CA 1
ATOM 838 C C . VAL A 1 106 ? 0.957 -0.090 0.791 1.00 97.56 106 VAL A C 1
ATOM 840 O O . VAL A 1 106 ? 0.267 -0.288 1.788 1.00 97.56 106 VAL A O 1
ATOM 843 N N . ALA A 1 107 ? 2.292 -0.113 0.857 1.00 97.12 107 ALA A N 1
ATOM 844 C CA . ALA A 1 107 ? 3.017 -0.410 2.093 1.00 97.12 107 ALA A CA 1
ATOM 845 C C . ALA A 1 107 ? 2.760 0.626 3.208 1.00 97.12 107 ALA A C 1
ATOM 847 O O . ALA A 1 107 ? 2.594 0.247 4.369 1.00 97.12 107 ALA A O 1
ATOM 848 N N . THR A 1 108 ? 2.664 1.923 2.886 1.00 96.56 108 THR A N 1
ATOM 849 C CA . THR A 1 108 ? 2.317 2.947 3.890 1.00 96.56 108 THR A CA 1
ATOM 850 C C . THR A 1 108 ? 0.867 2.831 4.367 1.00 96.56 108 THR A C 1
ATOM 852 O O . THR A 1 108 ? 0.619 2.989 5.563 1.00 96.56 108 THR A O 1
ATOM 855 N N . GLN A 1 109 ? -0.077 2.475 3.486 1.00 97.19 109 GLN A N 1
ATOM 856 C CA . GLN A 1 109 ? -1.466 2.182 3.869 1.00 97.19 109 GLN A CA 1
ATOM 857 C C . GLN A 1 109 ? -1.564 0.954 4.789 1.00 97.19 109 GLN A C 1
ATOM 859 O O . GLN A 1 109 ? -2.238 1.015 5.816 1.00 97.19 109 GLN A O 1
ATOM 864 N N . VAL A 1 110 ? -0.845 -0.133 4.483 1.00 97.38 110 VAL A N 1
ATOM 865 C CA . VAL A 1 110 ? -0.791 -1.337 5.335 1.00 97.38 110 VAL A CA 1
ATOM 866 C C . VAL A 1 110 ? -0.254 -1.006 6.731 1.00 97.38 110 VAL A C 1
ATOM 868 O O . VAL A 1 110 ? -0.850 -1.423 7.723 1.00 97.38 110 VAL A O 1
ATOM 871 N N . ASN A 1 111 ? 0.803 -0.194 6.833 1.00 96.44 111 ASN A N 1
ATOM 872 C CA . ASN A 1 111 ? 1.349 0.242 8.123 1.00 96.44 111 ASN A CA 1
ATOM 873 C C . ASN A 1 111 ? 0.347 1.086 8.940 1.00 96.44 111 ASN A C 1
ATOM 875 O O . ASN A 1 111 ? 0.273 0.940 10.163 1.00 96.44 111 ASN A O 1
ATOM 879 N N . ALA A 1 112 ? -0.448 1.941 8.285 1.00 96.56 112 ALA A N 1
ATOM 880 C CA . ALA A 1 112 ? -1.506 2.707 8.947 1.00 96.56 112 ALA A CA 1
ATOM 881 C C . ALA A 1 112 ? -2.610 1.784 9.496 1.00 96.56 112 ALA A C 1
ATOM 883 O O . ALA A 1 112 ? -2.912 1.832 10.690 1.00 96.56 112 ALA A O 1
ATOM 884 N N . ILE A 1 113 ? -3.118 0.867 8.664 1.00 97.56 113 ILE A N 1
ATOM 885 C CA . ILE A 1 113 ? -4.127 -0.137 9.047 1.00 97.56 113 ILE A CA 1
ATOM 886 C C . ILE A 1 113 ? -3.616 -1.021 10.196 1.00 97.56 113 ILE A C 1
ATOM 888 O O . ILE A 1 113 ? -4.359 -1.315 11.130 1.00 97.56 113 ILE A O 1
ATOM 892 N N . GLN A 1 114 ? -2.335 -1.406 10.190 1.00 97.75 114 GLN A N 1
ATOM 893 C CA . GLN A 1 114 ? -1.725 -2.177 11.277 1.00 97.75 114 GLN A CA 1
ATOM 894 C C . GLN A 1 114 ? -1.681 -1.389 12.601 1.00 97.75 114 GLN A C 1
ATOM 896 O O . GLN A 1 114 ? -1.914 -1.968 13.664 1.00 97.75 114 GLN A O 1
ATOM 901 N N . SER A 1 115 ? -1.435 -0.073 12.556 1.00 96.88 115 SER A N 1
ATOM 902 C CA . SER A 1 115 ? -1.494 0.798 13.739 1.00 96.88 115 SER A CA 1
ATOM 903 C C . SER A 1 115 ? -2.920 0.925 14.289 1.00 96.88 115 SER A C 1
ATOM 905 O O . SER A 1 115 ? -3.130 0.841 15.501 1.00 96.88 115 SER A O 1
ATOM 907 N N . GLU A 1 116 ? -3.913 1.081 13.413 1.00 97.31 116 GLU A N 1
ATOM 908 C CA . GLU A 1 116 ? -5.330 1.152 13.791 1.00 97.31 116 GLU A CA 1
ATOM 909 C C . GLU A 1 116 ? -5.839 -0.173 14.368 1.00 97.31 116 GLU A C 1
ATOM 911 O O . GLU A 1 116 ? -6.460 -0.177 15.432 1.00 97.31 116 GLU A O 1
ATOM 916 N N . LEU A 1 117 ? -5.488 -1.304 13.750 1.00 97.69 117 LEU A N 1
ATOM 917 C CA . LEU A 1 117 ? -5.792 -2.640 14.262 1.00 97.69 117 LEU A CA 1
ATOM 918 C C . LEU A 1 117 ? -5.178 -2.868 15.652 1.00 97.69 117 LEU A C 1
ATOM 920 O O . LEU A 1 117 ? -5.840 -3.410 16.536 1.00 97.69 117 LEU A O 1
ATOM 924 N N . HIS A 1 118 ? -3.940 -2.420 15.881 1.00 97.69 118 HIS A N 1
ATOM 925 C CA . HIS A 1 118 ? -3.298 -2.530 17.191 1.00 97.69 118 HIS A CA 1
ATOM 926 C C . HIS A 1 118 ? -4.046 -1.724 18.269 1.00 97.69 118 HIS A C 1
ATOM 928 O O . HIS A 1 118 ? -4.325 -2.255 19.346 1.00 97.69 118 HIS A O 1
ATOM 934 N N . LYS A 1 119 ? -4.457 -0.484 17.960 1.00 97.56 119 LYS A N 1
ATOM 935 C CA . LYS A 1 119 ? -5.305 0.338 18.845 1.00 97.56 119 LYS A CA 1
ATOM 936 C C . LYS A 1 119 ? -6.658 -0.331 19.111 1.00 97.56 119 LYS A C 1
ATOM 938 O O . LYS A 1 119 ? -7.077 -0.414 20.261 1.00 97.56 119 LYS A O 1
ATOM 943 N N . ALA A 1 120 ? -7.312 -0.868 18.081 1.00 97.38 120 ALA A N 1
ATOM 944 C CA . ALA A 1 120 ? -8.588 -1.570 18.219 1.00 97.38 120 ALA A CA 1
ATOM 945 C C . ALA A 1 120 ? -8.477 -2.814 19.123 1.00 97.38 120 ALA A C 1
ATOM 947 O O . ALA A 1 120 ? -9.343 -3.039 19.967 1.00 97.38 120 ALA A O 1
ATOM 948 N N . VAL A 1 121 ? -7.389 -3.586 19.012 1.00 98.12 121 VAL A N 1
ATOM 949 C CA . VAL A 1 121 ? -7.111 -4.742 19.885 1.00 98.12 121 VAL A CA 1
ATOM 950 C C . VAL A 1 121 ? -6.846 -4.321 21.336 1.00 98.12 121 VAL A C 1
ATOM 952 O O . VAL A 1 121 ? -7.288 -5.019 22.249 1.00 98.12 121 VAL A O 1
ATOM 955 N N . ILE A 1 122 ? -6.170 -3.192 21.576 1.00 97.50 122 ILE A N 1
ATOM 956 C CA . ILE A 1 122 ? -6.004 -2.634 22.931 1.00 97.50 122 ILE A CA 1
ATOM 957 C C . ILE A 1 122 ? -7.368 -2.220 23.499 1.00 97.50 122 ILE A C 1
ATOM 959 O O . ILE A 1 122 ? -7.750 -2.702 24.564 1.00 97.50 122 ILE A O 1
ATOM 963 N N . ASN A 1 123 ? -8.146 -1.429 22.758 1.00 97.25 123 ASN A N 1
ATOM 964 C CA . ASN A 1 123 ? -9.468 -0.971 23.192 1.00 97.25 123 ASN A CA 1
ATOM 965 C C . ASN A 1 123 ? -10.414 -2.152 23.481 1.00 97.25 123 ASN A C 1
ATOM 967 O O . ASN A 1 123 ? -11.121 -2.144 24.485 1.00 97.25 123 ASN A O 1
ATOM 971 N N . GLN A 1 124 ? -10.378 -3.216 22.668 1.00 97.56 124 GLN A N 1
ATOM 972 C CA . GLN A 1 124 ? -11.160 -4.434 22.909 1.00 97.56 124 GLN A CA 1
ATOM 973 C C . GLN A 1 124 ? -10.717 -5.193 24.177 1.00 97.56 124 GLN A C 1
ATOM 975 O O . GLN A 1 124 ? -11.521 -5.904 24.778 1.00 97.56 124 GLN A O 1
ATOM 980 N N . LYS A 1 125 ? -9.451 -5.083 24.604 1.00 97.25 125 LYS A N 1
ATOM 981 C CA . LYS A 1 125 ? -8.999 -5.627 25.897 1.00 97.25 125 LYS A CA 1
ATOM 982 C C . LYS A 1 125 ? -9.519 -4.792 27.064 1.00 97.25 125 LYS A C 1
ATOM 984 O O . LYS A 1 125 ? -10.048 -5.380 28.001 1.00 97.25 125 LYS A O 1
ATOM 989 N N . CYS A 1 126 ? -9.446 -3.464 26.973 1.00 96.81 126 CYS A N 1
ATOM 990 C CA . CYS A 1 126 ? -9.986 -2.555 27.987 1.00 96.81 126 CYS A CA 1
ATOM 991 C C . CYS A 1 126 ? -11.499 -2.753 28.178 1.00 96.81 126 CYS A C 1
ATOM 993 O O . CYS A 1 126 ? -11.927 -3.074 29.281 1.00 96.81 126 CYS A O 1
ATOM 995 N N . LEU A 1 127 ? -12.283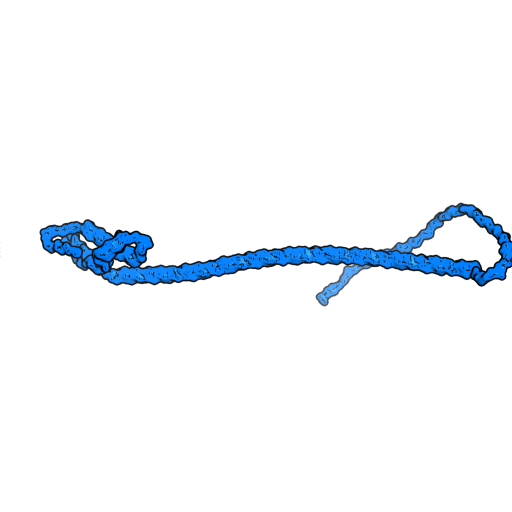 -2.706 27.094 1.00 96.62 127 LEU A N 1
ATOM 996 C CA . LEU A 1 127 ? -13.740 -2.915 27.121 1.00 96.62 127 LEU A CA 1
ATOM 997 C C . LEU A 1 127 ? -14.148 -4.310 27.632 1.00 96.62 127 LEU A C 1
ATOM 999 O O . LEU A 1 127 ? -15.244 -4.482 28.160 1.00 96.62 127 LEU A O 1
ATOM 1003 N N . ARG A 1 128 ? -13.288 -5.328 27.473 1.00 97.31 128 ARG A N 1
ATOM 1004 C CA . ARG A 1 128 ? -13.526 -6.661 28.045 1.00 97.31 128 ARG A CA 1
ATOM 1005 C C . ARG A 1 128 ? -13.354 -6.646 29.565 1.00 97.31 128 ARG A C 1
ATOM 1007 O O . ARG A 1 128 ? -14.255 -7.107 30.252 1.00 97.31 128 ARG A O 1
ATOM 1014 N N . ALA A 1 129 ? -12.259 -6.074 30.066 1.00 96.25 129 ALA A N 1
ATOM 1015 C CA . ALA A 1 129 ? -12.006 -5.959 31.503 1.00 96.25 129 ALA A CA 1
ATOM 1016 C C . ALA A 1 129 ? -13.050 -5.068 32.206 1.00 96.25 129 ALA A C 1
ATOM 1018 O O . ALA A 1 129 ? -13.515 -5.399 33.290 1.00 96.25 129 ALA A O 1
ATOM 1019 N N . GLU A 1 130 ? -13.477 -3.979 31.561 1.00 96.19 130 GLU A N 1
ATOM 1020 C CA . GLU A 1 130 ? -14.563 -3.108 32.031 1.00 96.19 130 GLU A CA 1
ATOM 1021 C C . GLU A 1 130 ? -15.904 -3.857 32.105 1.00 96.19 130 GLU A C 1
ATOM 1023 O O . GLU A 1 130 ? -16.613 -3.776 33.106 1.00 96.19 130 GLU A O 1
ATOM 1028 N N . LYS A 1 131 ? -16.228 -4.667 31.086 1.00 96.00 131 LYS A N 1
ATOM 1029 C CA . LYS A 1 131 ? -17.413 -5.538 31.098 1.00 96.00 131 LYS A CA 1
ATOM 1030 C C . LYS A 1 131 ? -17.343 -6.613 32.189 1.00 96.00 131 LYS A C 1
ATOM 1032 O O . LYS A 1 131 ? -18.376 -6.946 32.764 1.00 96.00 131 LYS A O 1
ATOM 1037 N N . GLU A 1 132 ? -16.167 -7.185 32.435 1.00 96.19 132 GLU A N 1
ATOM 1038 C CA . GLU A 1 132 ? -15.944 -8.184 33.487 1.00 96.19 132 GLU A CA 1
ATOM 1039 C C . GLU A 1 132 ? -16.139 -7.547 34.875 1.00 96.19 132 GLU A C 1
ATOM 1041 O O . GLU A 1 132 ? -16.971 -8.026 35.641 1.00 96.19 132 GLU A O 1
ATOM 1046 N N . ALA A 1 133 ? -15.527 -6.386 35.136 1.00 94.75 133 ALA A N 1
ATOM 1047 C CA . ALA A 1 133 ? -15.740 -5.620 36.367 1.00 94.75 133 ALA A CA 1
ATOM 1048 C C . ALA A 1 133 ? -17.216 -5.226 36.583 1.00 94.75 133 ALA A C 1
ATOM 1050 O O . ALA A 1 133 ? -17.753 -5.415 37.673 1.00 94.75 133 ALA A O 1
ATOM 1051 N N . LEU A 1 134 ? -17.912 -4.755 35.541 1.00 94.81 134 LEU A N 1
ATOM 1052 C CA . LEU A 1 134 ? -19.343 -4.436 35.616 1.00 94.81 134 LEU A CA 1
ATOM 1053 C C . LEU A 1 134 ? -20.208 -5.683 35.881 1.00 94.81 134 LEU A C 1
ATOM 1055 O O . LEU A 1 134 ? -21.230 -5.598 36.565 1.00 94.81 134 LEU A O 1
ATOM 1059 N N . ALA A 1 135 ? -19.825 -6.852 35.360 1.00 94.44 135 ALA A N 1
ATOM 1060 C CA . ALA A 1 135 ? -20.527 -8.103 35.638 1.00 94.44 135 ALA A CA 1
ATOM 1061 C C . ALA A 1 135 ? -20.378 -8.522 37.110 1.00 94.44 135 ALA A C 1
ATOM 1063 O O . ALA A 1 135 ? -21.371 -8.950 37.710 1.00 94.44 135 ALA A O 1
ATOM 1064 N N . ASP A 1 136 ? -19.190 -8.335 37.689 1.00 94.19 136 ASP A N 1
ATOM 1065 C CA . ASP A 1 136 ? -18.908 -8.574 39.107 1.00 94.19 136 ASP A CA 1
ATOM 1066 C C . ASP A 1 136 ? -19.636 -7.565 40.011 1.00 94.19 136 ASP A C 1
ATOM 1068 O O . ASP A 1 136 ? -20.269 -7.971 40.986 1.00 94.19 136 ASP A O 1
ATOM 1072 N N . GLU A 1 137 ? -19.675 -6.273 39.659 1.00 91.12 137 GLU A N 1
ATOM 1073 C CA . GLU A 1 137 ? -20.491 -5.278 40.373 1.00 91.12 137 GLU A CA 1
ATOM 1074 C C . GLU A 1 137 ? -21.983 -5.633 40.336 1.00 91.12 137 GLU A C 1
ATOM 1076 O O . GLU A 1 137 ? -22.644 -5.658 41.376 1.00 91.12 137 GLU A O 1
ATOM 1081 N N . MET A 1 138 ? -22.530 -5.990 39.167 1.00 91.31 138 MET A N 1
ATOM 1082 C CA . MET A 1 138 ? -23.917 -6.456 39.078 1.00 91.31 138 MET A CA 1
ATOM 1083 C C . MET A 1 138 ? -24.150 -7.764 39.851 1.00 91.31 138 MET A C 1
ATOM 1085 O O . MET A 1 138 ? -25.275 -8.016 40.289 1.00 91.31 138 MET A O 1
ATOM 1089 N N . MET A 1 139 ? -23.135 -8.620 40.010 1.00 92.06 139 MET A N 1
ATOM 1090 C CA . MET A 1 139 ? -23.220 -9.820 40.847 1.00 92.06 139 MET A CA 1
ATOM 1091 C C . MET A 1 139 ? -23.264 -9.446 42.330 1.00 92.06 139 MET A C 1
ATOM 1093 O O . MET A 1 139 ? -24.156 -9.915 43.031 1.00 92.06 139 MET A O 1
ATOM 1097 N N . ALA A 1 140 ? -22.394 -8.541 42.783 1.00 85.25 140 ALA A N 1
ATOM 1098 C CA . ALA A 1 140 ? -22.381 -8.024 44.148 1.00 85.25 140 ALA A CA 1
ATOM 1099 C C . ALA A 1 140 ? -23.685 -7.287 44.506 1.00 85.25 140 ALA A C 1
ATOM 1101 O O . ALA A 1 140 ? -24.204 -7.465 45.606 1.00 85.25 140 ALA A O 1
ATOM 1102 N N . ILE A 1 141 ? -24.265 -6.523 43.573 1.00 81.31 141 ILE A N 1
ATOM 1103 C CA . ILE A 1 141 ? -25.576 -5.875 43.746 1.00 81.31 141 ILE A CA 1
ATOM 1104 C C . ILE A 1 141 ? -26.692 -6.923 43.822 1.00 81.31 141 ILE A C 1
ATOM 1106 O O . ILE A 1 141 ? -27.524 -6.849 44.722 1.00 81.31 141 ILE A O 1
ATOM 1110 N N . ARG A 1 142 ? -26.714 -7.931 42.937 1.00 84.56 142 ARG A N 1
ATOM 1111 C CA . ARG A 1 142 ? -27.699 -9.028 43.020 1.00 84.56 142 ARG A CA 1
ATOM 1112 C C . ARG A 1 142 ? -27.570 -9.818 44.321 1.00 84.56 142 ARG A C 1
ATOM 1114 O O . ARG A 1 142 ? -28.589 -10.147 44.920 1.00 84.56 142 ARG A O 1
ATOM 1121 N N . GLN A 1 143 ? -26.347 -10.071 44.783 1.00 83.94 143 GLN A N 1
ATOM 1122 C CA . GLN A 1 143 ? -26.105 -10.730 46.060 1.00 83.94 143 GLN A CA 1
ATOM 1123 C C . GLN A 1 143 ? -26.598 -9.860 47.221 1.00 83.94 143 GLN A C 1
ATOM 1125 O O . GLN A 1 143 ? -27.367 -10.359 48.038 1.00 83.94 143 GLN A O 1
ATOM 1130 N N . LEU A 1 144 ? -26.275 -8.559 47.236 1.00 76.81 144 LEU A N 1
ATOM 1131 C CA . LEU A 1 144 ? -26.790 -7.602 48.222 1.00 76.81 144 LEU A CA 1
ATOM 1132 C C . LEU A 1 144 ? -28.325 -7.606 48.256 1.00 76.81 144 LEU A C 1
ATOM 1134 O O . LEU A 1 144 ? -28.895 -7.768 49.328 1.00 76.81 144 LEU A O 1
ATOM 1138 N N . MET A 1 145 ? -28.984 -7.530 47.096 1.00 69.69 145 MET A N 1
ATOM 1139 C CA . MET A 1 145 ? -30.448 -7.599 46.966 1.00 69.69 145 MET A CA 1
ATOM 1140 C C . MET A 1 145 ? -31.052 -8.947 47.391 1.00 69.69 145 MET A C 1
ATOM 1142 O O . MET A 1 145 ? -32.222 -8.978 47.749 1.00 69.69 145 MET A O 1
ATOM 1146 N N . SER A 1 146 ? -30.283 -10.043 47.380 1.00 70.62 146 SER A N 1
ATOM 1147 C CA . SER A 1 146 ? -30.710 -11.347 47.920 1.00 70.62 146 SER A CA 1
ATOM 1148 C C . SER A 1 146 ? -30.421 -11.527 49.418 1.00 70.62 146 SER A C 1
ATOM 1150 O O . SER A 1 146 ? -31.054 -12.353 50.066 1.00 70.62 146 SER A O 1
ATOM 1152 N N . THR A 1 147 ? -29.473 -10.763 49.973 1.00 66.56 147 THR A N 1
ATOM 1153 C CA . THR A 1 147 ? -29.180 -10.711 51.419 1.00 66.56 147 THR A CA 1
ATOM 1154 C C . THR A 1 147 ? -29.947 -9.610 52.149 1.00 66.56 147 THR A C 1
ATOM 1156 O O . THR A 1 147 ? -30.013 -9.624 53.375 1.00 66.56 147 THR A O 1
ATOM 1159 N N . LEU A 1 148 ? -30.525 -8.659 51.409 1.00 58.22 148 LEU A N 1
ATOM 1160 C CA . LEU A 1 148 ? -31.598 -7.801 51.886 1.00 58.22 148 LEU A CA 1
ATOM 1161 C C . LEU A 1 148 ? -32.800 -8.708 52.132 1.00 58.22 148 LEU A C 1
ATOM 1163 O O . LEU A 1 148 ? -33.487 -9.124 51.197 1.00 58.22 148 LEU A O 1
ATOM 1167 N N . ILE A 1 149 ? -32.952 -9.072 53.406 1.00 51.81 149 ILE A N 1
ATOM 1168 C CA . ILE A 1 149 ? -33.962 -9.993 53.916 1.00 51.81 149 ILE A CA 1
ATOM 1169 C C . ILE A 1 149 ? -35.311 -9.500 53.395 1.00 51.81 149 ILE A C 1
ATOM 1171 O O . ILE A 1 149 ? -35.730 -8.400 53.728 1.00 51.81 149 ILE A O 1
ATOM 1175 N N . THR A 1 150 ? -35.913 -10.251 52.467 1.00 48.19 150 THR A N 1
ATOM 1176 C CA . THR A 1 150 ? -37.125 -9.807 51.753 1.00 48.19 150 THR A CA 1
ATOM 1177 C C . THR A 1 150 ? -38.374 -9.982 52.604 1.00 48.19 150 THR A C 1
ATOM 1179 O O . THR A 1 150 ? -39.390 -9.328 52.375 1.00 48.19 150 THR A O 1
ATOM 1182 N N . ASP A 1 151 ? -38.272 -10.824 53.626 1.00 41.25 151 ASP A N 1
ATOM 1183 C CA . ASP A 1 151 ? -39.034 -10.624 54.837 1.00 41.25 151 ASP A CA 1
ATOM 1184 C C . ASP A 1 151 ? -38.600 -9.256 55.387 1.00 41.25 151 ASP A C 1
ATOM 1186 O O . ASP A 1 151 ? -37.524 -9.190 55.983 1.00 41.25 151 ASP A O 1
ATOM 1190 N N . HIS A 1 152 ? -39.397 -8.186 55.147 1.00 40.12 152 HIS A N 1
ATOM 1191 C CA . HIS A 1 152 ? -39.848 -7.215 56.170 1.00 40.12 152 HIS A CA 1
ATOM 1192 C C . HIS A 1 152 ? -40.249 -5.731 55.710 1.00 40.12 152 HIS A C 1
ATOM 1194 O O . HIS A 1 152 ? -40.270 -5.469 54.510 1.00 40.12 152 HIS A O 1
ATOM 1200 N N . LEU A 1 153 ? -40.735 -4.823 56.624 1.00 39.03 153 LEU A N 1
ATOM 1201 C CA . LEU A 1 153 ? -41.622 -3.569 56.574 1.00 39.03 153 LEU A CA 1
ATOM 1202 C C . LEU A 1 153 ? -43.213 -3.614 56.839 1.00 39.03 153 LEU A C 1
ATOM 1204 O O . LEU A 1 153 ? -43.994 -3.810 55.908 1.00 39.03 153 LEU A O 1
ATOM 1208 N N . VAL A 1 154 ? -43.730 -3.384 58.084 1.00 37.00 154 VAL A N 1
ATOM 1209 C CA . VAL A 1 154 ? -45.106 -3.728 58.591 1.00 37.00 154 VAL A CA 1
ATOM 1210 C C . VAL A 1 154 ? -46.135 -2.704 58.132 1.00 37.00 154 VAL A C 1
ATOM 1212 O O . VAL A 1 154 ? -45.922 -1.508 58.316 1.00 37.00 154 VAL A O 1
ATOM 1215 N N . TYR A 1 155 ? -47.319 -3.160 57.707 1.00 36.31 155 TYR A N 1
ATOM 1216 C CA . TYR A 1 155 ? -48.481 -2.282 57.551 1.00 36.31 155 TYR A CA 1
ATOM 1217 C C . TYR A 1 155 ? -49.742 -2.793 58.252 1.00 36.31 155 TYR A C 1
ATOM 1219 O O . TYR A 1 155 ? -50.410 -3.717 57.793 1.00 36.31 155 TYR A O 1
ATOM 1227 N N . THR A 1 156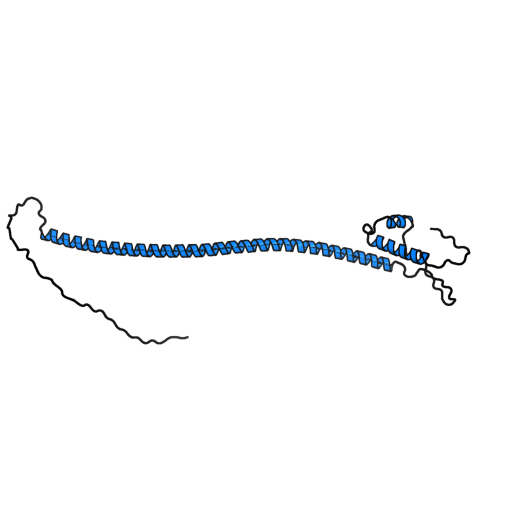 ? -50.129 -2.101 59.325 1.00 36.00 156 THR A N 1
ATOM 1228 C CA . THR A 1 156 ? -51.498 -2.109 59.846 1.00 36.00 156 THR A CA 1
ATOM 1229 C C . THR A 1 156 ? -52.338 -1.075 59.091 1.00 36.00 156 THR A C 1
ATOM 1231 O O . THR A 1 156 ? -52.092 0.126 59.160 1.00 36.00 156 THR A O 1
ATOM 1234 N N . THR A 1 157 ? -53.361 -1.536 58.372 1.00 39.72 157 THR A N 1
ATOM 1235 C CA . THR A 1 157 ? -54.445 -0.672 57.870 1.00 39.72 157 THR A CA 1
ATOM 1236 C C . THR A 1 157 ? -55.698 -0.905 58.714 1.00 39.72 157 THR A C 1
ATOM 1238 O O . THR A 1 157 ? -55.818 -1.943 59.359 1.00 39.72 157 THR A O 1
ATOM 1241 N N . GLU A 1 158 ? -56.660 0.021 58.722 1.00 42.56 158 GLU A N 1
ATOM 1242 C CA . GLU A 1 158 ? -57.866 -0.076 59.574 1.00 42.56 158 GLU A CA 1
ATOM 1243 C C . GLU A 1 158 ? -58.887 -1.162 59.137 1.00 42.56 158 GLU A C 1
ATOM 1245 O O . GLU A 1 158 ? -60.042 -1.163 59.568 1.00 42.56 158 GLU A O 1
ATOM 1250 N N . SER A 1 159 ? -58.477 -2.120 58.297 1.00 41.12 159 SER A N 1
ATOM 1251 C CA . SER A 1 159 ? -59.284 -3.275 57.894 1.00 41.12 159 SER A CA 1
ATOM 1252 C C . SER A 1 159 ? -59.080 -4.453 58.854 1.00 41.12 159 SER A C 1
ATOM 1254 O O . SER A 1 159 ? -57.983 -4.987 58.983 1.00 41.12 159 SER A O 1
ATOM 1256 N N . LYS A 1 160 ? -60.153 -4.896 59.520 1.00 43.41 160 LYS A N 1
ATOM 1257 C CA . LYS A 1 160 ? -60.125 -5.871 60.633 1.00 43.41 160 LYS A CA 1
ATOM 1258 C C . LYS A 1 160 ? -59.882 -7.348 60.245 1.00 43.41 160 LYS A C 1
ATOM 1260 O O . LYS A 1 160 ? -60.377 -8.223 60.953 1.00 43.41 160 LYS A O 1
ATOM 1265 N N . VAL A 1 161 ? -59.223 -7.645 59.124 1.00 44.47 161 VAL A N 1
ATOM 1266 C CA . VAL A 1 161 ? -59.211 -9.014 58.559 1.00 44.47 161 VAL A CA 1
ATOM 1267 C C . VAL A 1 161 ? -57.853 -9.709 58.666 1.00 44.47 161 VAL A C 1
ATOM 1269 O O . VAL A 1 161 ? -57.800 -10.774 59.270 1.00 44.47 161 VAL A O 1
ATOM 1272 N N . ASP A 1 162 ? -56.770 -9.109 58.165 1.00 38.38 162 ASP A N 1
ATOM 1273 C CA . ASP A 1 162 ? -55.438 -9.730 58.153 1.00 38.38 162 ASP A CA 1
ATOM 1274 C C . ASP A 1 162 ? -54.338 -8.738 58.554 1.00 38.38 162 ASP A C 1
ATOM 1276 O O . ASP A 1 162 ? -54.349 -7.573 58.153 1.00 38.38 162 ASP A O 1
ATOM 1280 N N . SER A 1 163 ? -53.361 -9.228 59.318 1.00 38.72 163 SER A N 1
ATOM 1281 C CA . SER A 1 163 ? -52.151 -8.504 59.721 1.00 38.72 163 SER A CA 1
ATOM 1282 C C . SER A 1 163 ? -50.917 -9.333 59.379 1.00 38.72 163 SER A C 1
ATOM 1284 O O . SER A 1 163 ? -50.854 -10.502 59.759 1.00 38.72 163 SER A O 1
ATOM 1286 N N . PHE A 1 164 ? -49.920 -8.733 58.732 1.00 41.47 164 PHE A N 1
ATOM 1287 C CA . PHE A 1 164 ? -48.661 -9.399 58.388 1.00 41.47 164 PHE A CA 1
ATOM 1288 C C . PHE A 1 164 ? -47.463 -8.595 58.926 1.00 41.47 164 PHE A C 1
ATOM 1290 O O . PHE A 1 164 ? -47.300 -7.422 58.587 1.00 41.47 164 PHE A O 1
ATOM 1297 N N . GLU A 1 165 ? -46.654 -9.225 59.793 1.00 38.25 165 GLU A N 1
ATOM 1298 C CA . GLU A 1 165 ? -45.472 -8.633 60.446 1.00 38.25 165 GLU A CA 1
ATOM 1299 C C . GLU A 1 165 ? -44.222 -8.725 59.581 1.00 38.25 165 GLU A C 1
ATOM 1301 O O . GLU A 1 165 ? -43.844 -9.791 59.098 1.00 38.25 165 GLU A O 1
ATOM 1306 N N . ILE A 1 166 ? -43.599 -7.569 59.391 1.00 43.31 166 ILE A N 1
ATOM 1307 C CA . ILE A 1 166 ? -42.617 -7.278 58.366 1.00 43.31 166 ILE A CA 1
ATOM 1308 C C . ILE A 1 166 ? -41.718 -6.149 59.075 1.00 43.31 166 ILE A C 1
ATOM 1310 O O . ILE A 1 166 ? -42.072 -5.004 59.064 1.00 43.31 166 ILE A O 1
ATOM 1314 N N . ASP A 1 167 ? -40.599 -6.317 59.819 1.00 42.22 167 ASP A N 1
ATOM 1315 C CA . ASP A 1 167 ? -39.682 -5.189 60.325 1.00 42.22 167 ASP A CA 1
ATOM 1316 C C . ASP A 1 167 ? -38.854 -4.261 59.317 1.00 42.22 167 ASP A C 1
ATOM 1318 O O . ASP A 1 167 ? -38.514 -4.592 58.194 1.00 42.22 167 ASP A O 1
ATOM 1322 N N . VAL A 1 168 ? -38.416 -3.047 59.678 1.00 48.34 168 VAL A N 1
ATOM 1323 C CA . VAL A 1 168 ? -37.680 -2.121 58.765 1.00 48.34 168 VAL A CA 1
ATOM 1324 C C . VAL A 1 168 ? -36.147 -2.123 58.930 1.00 48.34 168 VAL A C 1
ATOM 1326 O O . VAL A 1 168 ? -35.413 -1.793 57.991 1.00 48.34 168 VAL A O 1
ATOM 1329 N N . GLY A 1 169 ? -35.631 -2.463 60.115 1.00 43.97 169 GLY A N 1
ATOM 1330 C CA . GLY A 1 169 ? -34.253 -2.149 60.519 1.00 43.97 169 GLY A CA 1
ATOM 1331 C C . GLY A 1 169 ? -33.165 -2.846 59.694 1.00 43.97 169 GLY A C 1
ATOM 1332 O O . GLY A 1 169 ? -32.095 -2.278 59.457 1.00 43.97 169 GLY A O 1
ATOM 1333 N N . ALA A 1 170 ? -33.448 -4.055 59.203 1.00 49.00 170 ALA A N 1
ATOM 1334 C CA . ALA A 1 170 ? -32.496 -4.881 58.457 1.00 49.00 170 ALA A CA 1
ATOM 1335 C C . ALA A 1 170 ? -32.095 -4.313 57.076 1.00 49.00 170 ALA A C 1
ATOM 1337 O O . ALA A 1 170 ? -31.004 -4.614 56.584 1.00 49.00 170 ALA A O 1
ATOM 1338 N N . TYR A 1 171 ? -32.950 -3.494 56.449 1.00 48.66 171 TYR A N 1
ATOM 1339 C CA . TYR A 1 171 ? -32.803 -3.087 55.042 1.00 48.66 171 TYR A CA 1
ATOM 1340 C C . TYR A 1 171 ? -31.759 -1.995 54.790 1.00 48.66 171 TYR A C 1
ATOM 1342 O O . TYR A 1 171 ? -31.161 -1.940 53.718 1.00 48.66 171 TYR A O 1
ATOM 1350 N N . SER A 1 172 ? -31.562 -1.085 55.744 1.00 53.59 172 SER A N 1
ATOM 1351 C CA . SER A 1 172 ? -30.688 0.080 55.552 1.00 53.59 172 SER A CA 1
ATOM 1352 C C . SER A 1 172 ? -29.205 -0.294 55.638 1.00 53.59 172 SER A C 1
ATOM 1354 O O . SER A 1 172 ? -28.408 0.068 54.772 1.00 53.59 172 SER A O 1
ATOM 1356 N N . GLN A 1 173 ? -28.826 -0.962 56.734 1.00 57.16 173 GLN A N 1
ATOM 1357 C CA . GLN A 1 173 ? -27.440 -1.163 57.195 1.00 57.16 173 GLN A CA 1
ATOM 1358 C C . GLN A 1 173 ? -26.579 0.119 57.331 1.00 57.16 173 GLN A C 1
ATOM 1360 O O . GLN A 1 173 ? -25.416 0.031 57.721 1.00 57.16 173 GLN A O 1
ATOM 1365 N N . LEU A 1 174 ? -27.135 1.305 57.061 1.00 58.56 174 LEU A N 1
ATOM 1366 C CA . LEU A 1 174 ? -26.530 2.614 57.300 1.00 58.56 174 LEU A CA 1
ATOM 1367 C C . LEU A 1 174 ? -27.016 3.165 58.640 1.00 58.56 174 LEU A C 1
ATOM 1369 O O . LEU A 1 174 ? -28.224 3.212 58.886 1.00 58.56 174 LEU A O 1
ATOM 1373 N N . ARG A 1 175 ? -26.070 3.603 59.476 1.00 61.66 175 ARG A N 1
ATOM 1374 C CA . ARG A 1 175 ? -26.332 4.425 60.666 1.00 61.66 175 ARG A CA 1
ATOM 1375 C C . ARG A 1 175 ? -26.333 5.894 60.241 1.00 61.66 175 ARG A C 1
ATOM 1377 O O . ARG A 1 175 ? -25.697 6.229 59.244 1.00 61.66 175 ARG A O 1
ATOM 1384 N N . ASP A 1 176 ? -26.956 6.775 61.014 1.00 62.69 176 ASP A N 1
ATOM 1385 C CA . ASP A 1 176 ? -27.132 8.191 60.644 1.00 62.69 176 ASP A CA 1
ATOM 1386 C C . ASP A 1 176 ? -25.823 8.909 60.266 1.00 62.69 176 ASP A C 1
ATOM 1388 O O . ASP A 1 176 ? -25.785 9.665 59.300 1.00 62.69 176 ASP A O 1
ATOM 1392 N N . VAL A 1 177 ? -24.716 8.603 60.951 1.00 65.19 177 VAL A N 1
ATOM 1393 C CA . VAL A 1 177 ? -23.384 9.158 60.635 1.00 65.19 177 VAL A CA 1
ATOM 1394 C C . VAL A 1 177 ? -22.887 8.719 59.250 1.00 65.19 177 VAL A C 1
ATOM 1396 O O . VAL A 1 177 ? -22.297 9.514 58.520 1.00 65.19 177 VAL A O 1
ATOM 1399 N N . ASP A 1 178 ? -23.137 7.464 58.870 1.00 65.12 178 ASP A N 1
ATOM 1400 C CA . ASP A 1 178 ? -22.785 6.943 57.545 1.00 65.12 178 ASP A CA 1
ATOM 1401 C C . ASP A 1 178 ? -23.744 7.510 56.473 1.00 65.12 178 ASP A C 1
ATOM 1403 O O . ASP A 1 178 ? -23.341 7.763 55.338 1.00 65.12 178 ASP A O 1
ATOM 1407 N N . LEU A 1 179 ? -25.008 7.766 56.838 1.00 69.44 179 LEU A N 1
ATOM 1408 C CA . LEU A 1 179 ? -26.016 8.385 55.974 1.00 69.44 179 LEU A CA 1
ATOM 1409 C C . LEU A 1 179 ? -25.703 9.855 55.661 1.00 69.44 179 LEU A C 1
ATOM 1411 O O . LEU A 1 179 ? -25.788 10.248 54.497 1.00 69.44 179 LEU A O 1
ATOM 1415 N N . GLU A 1 180 ? -25.346 10.678 56.651 1.00 69.69 180 GLU A N 1
ATOM 1416 C CA . GLU A 1 180 ? -25.010 12.095 56.429 1.00 69.69 180 GLU A CA 1
ATOM 1417 C C . GLU A 1 180 ? -23.760 12.249 55.549 1.00 69.69 180 GLU A C 1
ATOM 1419 O O . GLU A 1 180 ? -23.721 13.118 54.676 1.00 69.69 180 GLU A O 1
ATOM 1424 N N . GLN A 1 181 ? -22.776 11.352 55.681 1.00 75.81 181 GLN A N 1
ATOM 1425 C CA . GLN A 1 181 ? -21.628 11.302 54.767 1.00 75.81 181 GLN A CA 1
ATOM 1426 C C . GLN A 1 181 ? -22.050 10.919 53.339 1.00 75.81 181 GLN A C 1
ATOM 1428 O O . GLN A 1 181 ? -21.724 11.625 52.388 1.00 75.81 181 GLN A O 1
ATOM 1433 N N . LEU A 1 182 ? -22.823 9.841 53.163 1.00 72.50 182 LEU A N 1
ATOM 1434 C CA . LEU A 1 182 ? -23.259 9.406 51.829 1.00 72.50 182 LEU A CA 1
ATOM 1435 C C . LEU A 1 182 ? -24.247 10.367 51.151 1.00 72.50 182 LEU A C 1
ATOM 1437 O O . LEU A 1 182 ? -24.320 10.388 49.927 1.00 72.50 182 LEU A O 1
ATOM 1441 N N . SER A 1 183 ? -25.008 11.153 51.916 1.00 73.00 183 SER A N 1
ATOM 1442 C CA . SER A 1 183 ? -25.984 12.115 51.384 1.00 73.00 183 SER A CA 1
ATOM 1443 C C . SER A 1 183 ? -25.435 13.529 51.164 1.00 73.00 183 SER A C 1
ATOM 1445 O O . SER A 1 183 ? -26.133 14.336 50.549 1.00 73.00 183 SER A O 1
ATOM 1447 N N . SER A 1 184 ? -24.203 13.812 51.606 1.00 80.25 184 SER A N 1
ATOM 1448 C CA . SER A 1 184 ? -23.467 15.051 51.301 1.00 80.25 184 SER A CA 1
ATOM 1449 C C . SER A 1 184 ? -22.459 14.914 50.147 1.00 80.25 184 SER A C 1
ATOM 1451 O O . SER A 1 184 ? -22.037 15.931 49.599 1.00 80.25 184 SER A O 1
ATOM 1453 N N . LEU A 1 185 ? -22.118 13.685 49.743 1.00 79.25 185 LEU A N 1
ATOM 1454 C CA . LEU A 1 185 ? -21.361 13.372 48.523 1.00 79.25 185 LEU A CA 1
ATOM 1455 C C . LEU A 1 185 ? -22.223 13.526 47.257 1.00 79.25 185 LEU A C 1
ATOM 1457 O O . LEU A 1 185 ? -23.432 13.270 47.285 1.00 79.25 185 LEU A O 1
ATOM 1461 N N . ASP A 1 186 ? -21.607 13.895 46.128 1.00 77.00 186 ASP A N 1
ATOM 1462 C CA . ASP A 1 186 ? -22.327 13.954 44.851 1.00 77.00 186 ASP A CA 1
ATOM 1463 C C . ASP A 1 186 ? -22.603 12.544 44.298 1.00 77.00 186 ASP A C 1
ATOM 1465 O O . ASP A 1 186 ? -21.825 11.602 44.457 1.00 77.00 186 ASP A O 1
ATOM 1469 N N . SER A 1 187 ? -23.722 12.391 43.592 1.00 70.50 187 SER A N 1
ATOM 1470 C CA . SER A 1 187 ? -24.176 11.111 43.034 1.00 70.50 187 SER A CA 1
ATOM 1471 C C . SER A 1 187 ? -23.241 10.534 41.965 1.00 70.50 187 SER A C 1
ATOM 1473 O O . SER A 1 187 ? -23.360 9.353 41.654 1.00 70.50 187 SER A O 1
ATOM 1475 N N . ALA A 1 188 ? -22.327 11.342 41.416 1.00 72.31 188 ALA A N 1
ATOM 1476 C CA . ALA A 1 188 ? -21.273 10.909 40.499 1.00 72.31 188 ALA A CA 1
ATOM 1477 C C . ALA A 1 188 ? -19.994 10.405 41.207 1.00 72.31 188 ALA A C 1
ATOM 1479 O O . ALA A 1 188 ? -19.173 9.750 40.570 1.00 72.31 188 ALA A O 1
ATOM 1480 N N . GLU A 1 189 ? -19.818 10.695 42.502 1.00 76.19 189 GLU A N 1
ATOM 1481 C CA . GLU A 1 189 ? -18.636 10.308 43.295 1.00 76.19 189 GLU A CA 1
ATOM 1482 C C . GLU A 1 189 ? -18.871 9.036 44.131 1.00 76.19 189 GLU A C 1
ATOM 1484 O O . GLU A 1 189 ? -17.925 8.395 44.593 1.00 76.19 189 GLU A O 1
ATOM 1489 N N . LEU A 1 190 ? -20.135 8.644 44.316 1.00 73.94 190 LEU A N 1
ATOM 1490 C CA . LEU A 1 190 ? -20.525 7.420 45.015 1.00 73.94 190 LEU A CA 1
ATOM 1491 C C . LEU A 1 190 ? -20.241 6.171 44.168 1.00 73.94 190 LEU A C 1
ATOM 1493 O O . LEU A 1 190 ? -20.689 6.069 43.027 1.00 73.94 190 LEU A O 1
ATOM 1497 N N . SER A 1 191 ? -19.602 5.154 44.759 1.00 72.19 191 SER A N 1
ATOM 1498 C CA . SER A 1 191 ? -19.561 3.821 44.135 1.00 72.19 191 SER A CA 1
ATOM 1499 C C . SER A 1 191 ? -20.974 3.250 43.980 1.00 72.19 191 SER A C 1
ATOM 1501 O O . SER A 1 191 ? -21.865 3.546 44.783 1.00 72.19 191 SER A O 1
ATOM 1503 N N . VAL A 1 192 ? -21.191 2.376 42.990 1.00 62.22 192 VAL A N 1
ATOM 1504 C CA . VAL A 1 192 ? -22.535 1.852 42.670 1.00 62.22 192 VAL A CA 1
ATOM 1505 C C . VAL A 1 192 ? -23.195 1.192 43.890 1.00 62.22 192 VAL A C 1
ATOM 1507 O O . VAL A 1 192 ? -24.387 1.381 44.129 1.00 62.22 192 VAL A O 1
ATOM 1510 N N . LYS A 1 193 ? -22.412 0.502 44.733 1.00 63.28 193 LYS A N 1
ATOM 1511 C CA . LYS A 1 193 ? -22.883 -0.050 46.013 1.00 63.28 193 LYS A CA 1
ATOM 1512 C C . LYS A 1 193 ? -23.388 1.044 46.964 1.00 63.28 193 LYS A C 1
ATOM 1514 O O . LYS A 1 193 ? -24.504 0.931 47.466 1.00 63.28 193 LYS A O 1
ATOM 1519 N N . GLN A 1 194 ? -22.596 2.091 47.205 1.00 69.44 194 GLN A N 1
ATOM 1520 C CA . GLN A 1 194 ? -22.973 3.202 48.090 1.00 69.44 194 GLN A CA 1
ATOM 1521 C C . GLN A 1 194 ? -24.210 3.944 47.570 1.00 69.44 194 GLN A C 1
ATOM 1523 O O . GLN A 1 194 ? -25.113 4.248 48.348 1.00 69.44 194 GLN A O 1
ATOM 1528 N N . TYR A 1 195 ? -24.286 4.178 46.256 1.00 71.50 195 TYR A N 1
ATOM 1529 C CA . TYR A 1 195 ? -25.447 4.795 45.621 1.00 71.50 195 TYR A CA 1
ATOM 1530 C C . TYR A 1 195 ? -26.716 3.953 45.823 1.00 71.50 195 TYR A C 1
ATOM 1532 O O . TYR A 1 195 ? -27.740 4.487 46.248 1.00 71.50 195 TYR A O 1
ATOM 1540 N N . VAL A 1 196 ? -26.650 2.634 45.593 1.00 65.88 196 VAL A N 1
ATOM 1541 C CA . VAL A 1 196 ? -27.781 1.717 45.827 1.00 65.88 196 VAL A CA 1
ATOM 1542 C C . VAL A 1 196 ? -28.200 1.715 47.300 1.00 65.88 196 VAL A C 1
ATOM 1544 O O . VAL A 1 196 ? -29.389 1.863 47.577 1.00 65.88 196 VAL A O 1
ATOM 1547 N N . GLN A 1 197 ? -27.257 1.629 48.247 1.00 67.81 197 GLN A N 1
ATOM 1548 C CA . GLN A 1 197 ? -27.565 1.701 49.684 1.00 67.81 197 GLN A CA 1
ATOM 1549 C C . GLN A 1 197 ? -28.265 3.022 50.053 1.00 67.81 197 GLN A C 1
ATOM 1551 O O . GLN A 1 197 ? -29.272 3.008 50.760 1.00 67.81 197 GLN A O 1
ATOM 1556 N N . LEU A 1 198 ? -27.801 4.155 49.513 1.00 73.56 198 LEU A N 1
ATOM 1557 C CA . LEU A 1 198 ? -28.421 5.463 49.730 1.00 73.56 198 LEU A CA 1
ATOM 1558 C C . LEU A 1 198 ? -29.838 5.553 49.137 1.00 73.56 198 LEU A C 1
ATOM 1560 O O . LEU A 1 198 ? -30.730 6.093 49.794 1.00 73.56 198 LEU A O 1
ATOM 1564 N N . GLN A 1 199 ? -30.085 5.031 47.927 1.00 71.88 199 GLN A N 1
ATOM 1565 C CA . GLN A 1 199 ? -31.438 5.058 47.349 1.00 71.88 199 GLN A CA 1
ATOM 1566 C C . GLN A 1 199 ? -32.401 4.098 48.065 1.00 71.88 199 GLN A C 1
ATOM 1568 O O . GLN A 1 199 ? -33.555 4.465 48.276 1.00 71.88 199 GLN A O 1
ATOM 1573 N N . VAL A 1 200 ? -31.943 2.916 48.503 1.00 68.50 200 VAL A N 1
ATOM 1574 C CA . VAL A 1 200 ? -32.749 1.995 49.332 1.00 68.50 200 VAL A CA 1
ATOM 1575 C C . VAL A 1 200 ? -33.115 2.659 50.662 1.00 68.50 200 VAL A C 1
ATOM 1577 O O . VAL A 1 200 ? -34.288 2.679 51.029 1.00 68.50 200 VAL A O 1
ATOM 1580 N N . HIS A 1 201 ? -32.158 3.298 51.338 1.00 71.12 201 HIS A N 1
ATOM 1581 C CA . HIS 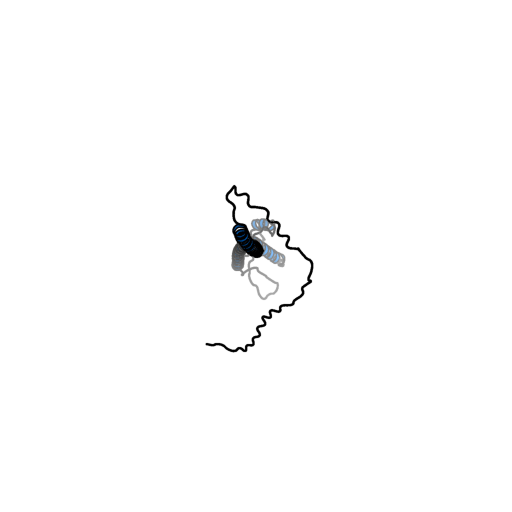A 1 201 ? -32.427 4.044 52.569 1.00 71.12 201 HIS A CA 1
ATOM 1582 C C . HIS A 1 201 ? -33.418 5.205 52.341 1.00 71.12 201 HIS A C 1
ATOM 1584 O O . HIS A 1 201 ? -34.361 5.385 53.113 1.00 71.12 201 HIS A O 1
ATOM 1590 N N . ARG A 1 202 ? -33.267 5.976 51.254 1.00 72.88 202 ARG A N 1
ATOM 1591 C CA . ARG A 1 202 ? -34.220 7.043 50.882 1.00 72.88 202 ARG A CA 1
ATOM 1592 C C . ARG A 1 202 ? -35.631 6.503 50.628 1.00 72.88 202 ARG A C 1
ATOM 1594 O O . ARG A 1 202 ? -36.596 7.134 51.053 1.00 72.88 202 ARG A O 1
ATOM 1601 N N . LEU A 1 203 ? -35.755 5.347 49.974 1.00 67.94 203 LEU A N 1
ATOM 1602 C CA . LEU A 1 203 ? -37.036 4.682 49.730 1.00 67.94 203 LEU A CA 1
ATOM 1603 C C . LEU A 1 203 ? -37.699 4.238 51.046 1.00 67.94 203 LEU A C 1
ATOM 1605 O O . LEU A 1 203 ? -38.884 4.492 51.247 1.00 67.94 203 LEU A O 1
ATOM 1609 N N . VAL A 1 204 ? -36.923 3.669 51.974 1.00 65.31 204 VAL A N 1
ATOM 1610 C CA . VAL A 1 204 ? -37.378 3.314 53.331 1.00 65.31 204 VAL A CA 1
ATOM 1611 C C . VAL A 1 204 ? -37.865 4.548 54.106 1.00 65.31 204 VAL A C 1
ATOM 1613 O O . VAL A 1 204 ? -38.964 4.525 54.663 1.00 65.31 204 VAL A O 1
ATOM 1616 N N . ILE A 1 205 ? -37.122 5.663 54.076 1.00 64.94 205 ILE A N 1
ATOM 1617 C CA . ILE A 1 205 ? -37.555 6.937 54.681 1.00 64.94 205 ILE A CA 1
ATOM 1618 C C . ILE A 1 205 ? -38.885 7.429 54.087 1.00 64.94 205 ILE A C 1
ATOM 1620 O O . ILE A 1 205 ? -39.706 7.991 54.814 1.00 64.94 205 ILE A O 1
ATOM 1624 N N . LEU A 1 206 ? -39.115 7.253 52.781 1.00 62.91 206 LEU A N 1
ATOM 1625 C CA . LEU A 1 206 ? -40.375 7.645 52.143 1.00 62.91 206 LEU A CA 1
ATOM 1626 C C . LEU A 1 206 ? -41.544 6.775 52.627 1.00 62.91 206 LEU A C 1
ATOM 1628 O O . LEU A 1 206 ? -42.571 7.330 53.014 1.00 62.91 206 LEU A O 1
ATOM 1632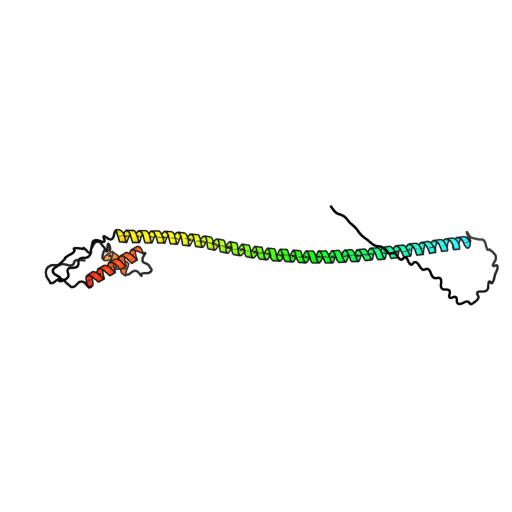 N N . PHE A 1 207 ? -41.380 5.450 52.693 1.00 59.22 207 PHE A N 1
ATOM 1633 C CA . PHE A 1 207 ? -42.407 4.551 53.240 1.00 59.22 207 PHE A CA 1
ATOM 1634 C C . PHE A 1 207 ? -42.755 4.866 54.702 1.00 59.22 207 PHE A C 1
ATOM 1636 O O . PHE A 1 207 ? -43.936 4.887 55.054 1.00 59.22 207 PHE A O 1
ATOM 1643 N N . ALA A 1 208 ? -41.760 5.205 55.529 1.00 57.03 208 ALA A N 1
ATOM 1644 C CA . ALA A 1 208 ? -41.988 5.651 56.904 1.00 57.03 208 ALA A CA 1
ATOM 1645 C C . ALA A 1 208 ? -42.750 6.992 56.973 1.00 57.03 208 ALA A C 1
ATOM 1647 O O . ALA A 1 208 ? -43.680 7.133 57.763 1.00 57.03 208 ALA A O 1
ATOM 1648 N N . LYS A 1 209 ? -42.405 7.970 56.121 1.00 55.19 209 LYS A N 1
ATOM 1649 C CA . LYS A 1 209 ? -43.040 9.305 56.093 1.00 55.19 209 LYS A CA 1
ATOM 1650 C C . LYS A 1 209 ? -44.472 9.322 55.552 1.00 55.19 209 LYS A C 1
ATOM 1652 O O . LYS A 1 209 ? -45.209 10.249 55.875 1.00 55.19 209 LYS A O 1
ATOM 1657 N N . PHE A 1 210 ? -44.854 8.342 54.735 1.00 51.66 210 PHE A N 1
ATOM 1658 C CA . PHE A 1 210 ? -46.220 8.197 54.217 1.00 51.66 210 PHE A CA 1
ATOM 1659 C C . PHE A 1 210 ? -47.072 7.178 54.990 1.00 51.66 210 PHE A C 1
ATOM 1661 O O . PHE A 1 210 ? -48.243 6.995 54.656 1.00 51.66 210 PHE A O 1
ATOM 1668 N N . SER A 1 211 ? -46.535 6.553 56.043 1.00 42.19 211 SER A N 1
ATOM 1669 C CA . SER A 1 211 ? -47.350 5.773 56.976 1.00 42.19 211 SER A CA 1
ATOM 1670 C C . SER A 1 211 ? -48.238 6.710 57.810 1.00 42.19 211 SER A C 1
ATOM 1672 O O . SER A 1 211 ? -47.720 7.677 58.378 1.00 42.19 211 SER A O 1
ATOM 1674 N N . PRO A 1 212 ? -49.556 6.459 57.935 1.00 42.31 212 PRO A N 1
ATOM 1675 C CA . PRO A 1 212 ? -50.392 7.209 58.866 1.00 42.31 212 PRO A CA 1
ATOM 1676 C C . PRO A 1 212 ? -49.900 6.977 60.301 1.00 42.31 212 PRO A C 1
ATOM 1678 O O . PRO A 1 212 ? -49.523 5.863 60.668 1.00 42.31 212 PRO A O 1
ATOM 1681 N N . ALA A 1 213 ? -49.872 8.040 61.106 1.00 41.53 213 ALA A N 1
ATOM 1682 C CA . ALA A 1 213 ? -49.378 7.963 62.476 1.00 41.53 213 ALA A CA 1
ATOM 1683 C C . ALA A 1 213 ? -50.282 7.058 63.340 1.00 41.53 213 ALA A C 1
ATOM 1685 O O . ALA A 1 213 ? -51.508 7.159 63.231 1.00 41.53 213 ALA A O 1
ATOM 1686 N N . PRO A 1 214 ? -49.715 6.213 64.223 1.00 41.56 214 PRO A N 1
ATOM 1687 C CA . PRO A 1 214 ? -50.518 5.444 65.163 1.00 41.56 214 PRO A CA 1
ATOM 1688 C C . PRO A 1 214 ? -51.261 6.387 66.127 1.00 41.56 214 PRO A C 1
ATOM 1690 O O . PRO A 1 214 ? -50.716 7.434 66.499 1.00 41.56 214 PRO A O 1
ATOM 1693 N N . PRO A 1 215 ? -52.482 6.033 66.574 1.00 37.34 215 PRO A N 1
ATOM 1694 C CA . PRO A 1 215 ? -53.141 6.756 67.654 1.00 37.34 215 PRO A CA 1
ATOM 1695 C C . PRO A 1 215 ? -52.263 6.721 68.910 1.00 37.34 215 PRO A C 1
ATOM 1697 O O . PRO A 1 215 ? -51.590 5.732 69.200 1.00 37.34 215 PRO A O 1
ATOM 1700 N N . THR A 1 216 ? -52.239 7.831 69.642 1.00 44.41 216 THR A N 1
ATOM 1701 C CA . THR A 1 216 ? -51.269 8.065 70.713 1.00 44.41 216 THR A CA 1
ATOM 1702 C C . THR A 1 216 ? -51.456 7.131 71.904 1.00 44.41 216 THR A C 1
ATOM 1704 O O . THR A 1 216 ? -52.373 7.347 72.690 1.00 44.41 216 THR A O 1
ATOM 1707 N N . GLU A 1 217 ? -50.514 6.209 72.107 1.00 39.59 217 GLU A N 1
ATOM 1708 C CA . GLU A 1 217 ? -49.836 6.008 73.397 1.00 39.59 217 GLU A CA 1
ATOM 1709 C C . GLU A 1 217 ? -48.560 5.151 73.231 1.00 39.59 217 GLU A C 1
ATOM 1711 O O . GLU A 1 217 ? -48.529 4.182 72.483 1.00 39.59 217 GLU A O 1
ATOM 1716 N N . HIS A 1 218 ? -47.484 5.539 73.927 1.00 40.50 218 HIS A N 1
ATOM 1717 C CA . HIS A 1 218 ? -46.233 4.778 74.102 1.00 40.50 218 HIS A CA 1
ATOM 1718 C C . HIS A 1 218 ? -45.492 4.225 72.857 1.00 40.50 218 HIS A C 1
ATOM 1720 O O . HIS A 1 218 ? -45.231 3.028 72.761 1.00 40.50 218 HIS A O 1
ATOM 1726 N N . SER A 1 219 ? -44.950 5.106 72.007 1.00 32.31 219 SER A N 1
ATOM 1727 C CA . SER A 1 219 ? -43.798 4.765 71.145 1.00 32.31 219 SER A CA 1
ATOM 1728 C C . SER A 1 219 ? -42.720 5.857 71.190 1.00 32.31 219 SER A C 1
ATOM 1730 O O . SER A 1 219 ? -42.910 6.949 70.651 1.00 32.31 219 SER A O 1
ATOM 1732 N N . VAL A 1 220 ? -41.585 5.574 71.840 1.00 29.88 220 VAL A N 1
ATOM 1733 C CA . VAL A 1 220 ? -40.416 6.470 71.858 1.00 29.88 220 VAL A CA 1
ATOM 1734 C C . VAL A 1 220 ? -39.541 6.162 70.651 1.00 29.88 220 VAL A C 1
ATOM 1736 O O . VAL A 1 220 ? -38.817 5.169 70.647 1.00 29.88 220 VAL A O 1
ATOM 1739 N N . TRP A 1 221 ? -39.568 7.041 69.654 1.00 30.03 221 TRP A N 1
ATOM 1740 C CA . TRP A 1 221 ? -38.582 7.022 68.579 1.00 30.03 221 TRP A CA 1
ATOM 1741 C C . TRP A 1 221 ? -37.241 7.517 69.122 1.00 30.03 221 TRP A C 1
ATOM 1743 O O . TRP A 1 221 ? -37.082 8.700 69.427 1.00 30.03 221 TRP A O 1
ATOM 1753 N N . ARG A 1 222 ? -36.277 6.602 69.248 1.00 27.67 222 ARG A N 1
ATOM 1754 C CA . ARG A 1 222 ? -34.861 6.954 69.152 1.00 27.67 222 ARG A CA 1
ATOM 1755 C C . ARG A 1 222 ? -34.395 6.643 67.739 1.00 27.67 222 ARG A C 1
ATOM 1757 O O . ARG A 1 222 ? -34.655 5.549 67.243 1.00 27.67 222 ARG A O 1
ATOM 1764 N N . LEU A 1 223 ? -33.728 7.629 67.158 1.00 34.56 223 LEU A N 1
ATOM 1765 C CA . LEU A 1 223 ? -32.620 7.421 66.237 1.00 34.56 223 LEU A CA 1
ATOM 1766 C C . LEU A 1 223 ? -31.423 6.942 67.088 1.00 34.56 223 LEU A C 1
ATOM 1768 O O . LEU A 1 223 ? -31.251 7.530 68.187 1.00 34.56 223 LEU A O 1
#

Radius of gyration: 62.71 Å; chains: 1; bounding box: 127×51×160 Å

Secondary structure (DSSP, 8-state):
----------------------PPP----------------S----HHHHHHHHHHHHHHHHHHHHHHHHHHHHHHHHHHHHHHHHHHHHHHHHHHHHHHHHHHHHHHHHHHHHHHHHHHHHHHHHHHHHHHHHHHHHHHHHHHHHHS-SS------S-SS------SGGGT---HHHHHHHHHS-TTTS-HHHHHHHHHHHHHHHHHHTSPPPPSS------

Sequence (223 aa):
MDEETNNTDNRTISVCCSDGHQSPHNHNFDNDLSDTVEDVTTDSISNDTLKRDLRILRTQLISKSLLLESDHLFSKSKDYECQEQIQTLSRRLALATKRCEAAMQVATQVNAIQSELHKAVINQKCLRAEKEALADEMMAIRQLMSTLITDHLVYTTESKVDSFEIDVGAYSQLRDVDLEQLSSLDSAELSVKQYVQLQVHRLVILFAKFSPAPPTEHSVWRL

pLDDT: mean 70.53, std 24.97, range [27.67, 98.62]